Protein AF-A0A9Q5N626-F1 (afdb_monomer_lite)

pLDDT: mean 71.17, std 22.55, range [32.47, 97.94]

Radius of gyration: 49.62 Å; chains: 1; bounding box: 110×92×141 Å

Structure (mmCIF, N/CA/C/O backbone):
data_AF-A0A9Q5N626-F1
#
_entry.id   AF-A0A9Q5N626-F1
#
loop_
_atom_site.group_PDB
_atom_site.id
_atom_site.type_symbol
_atom_site.label_atom_id
_atom_site.label_alt_id
_atom_site.label_comp_id
_atom_site.label_asym_id
_atom_site.label_entity_id
_atom_site.label_seq_id
_atom_site.pdbx_PDB_ins_code
_atom_site.Cartn_x
_atom_site.Cartn_y
_atom_site.Cartn_z
_atom_site.occupancy
_atom_site.B_iso_or_equiv
_atom_site.auth_seq_id
_atom_site.auth_comp_id
_atom_site.auth_asym_id
_atom_site.auth_atom_id
_atom_site.pdbx_PDB_model_num
ATOM 1 N N . MET A 1 1 ? 27.250 7.768 44.875 1.00 50.50 1 MET A N 1
ATOM 2 C CA . MET A 1 1 ? 26.447 8.730 44.090 1.00 50.50 1 MET A CA 1
ATOM 3 C C . MET A 1 1 ? 27.247 9.091 42.850 1.00 50.50 1 MET A C 1
ATOM 5 O O . MET A 1 1 ? 28.152 9.907 42.936 1.00 50.50 1 MET A O 1
ATOM 9 N N . HIS A 1 2 ? 27.002 8.401 41.737 1.00 49.78 2 HIS A N 1
ATOM 10 C CA . HIS A 1 2 ? 27.672 8.696 40.471 1.00 49.78 2 HIS A CA 1
ATOM 11 C C . HIS A 1 2 ? 26.841 9.732 39.713 1.00 49.78 2 HIS A C 1
ATOM 13 O O . HIS A 1 2 ? 25.686 9.476 39.379 1.00 49.78 2 HIS A O 1
ATOM 19 N N . HIS A 1 3 ? 27.418 10.915 39.507 1.00 52.94 3 HIS A N 1
ATOM 20 C CA . HIS A 1 3 ? 26.827 11.980 38.710 1.00 52.94 3 HIS A CA 1
ATOM 21 C C . HIS A 1 3 ? 26.858 11.592 37.231 1.00 52.94 3 HIS A C 1
ATOM 23 O O . HIS A 1 3 ? 27.924 11.413 36.645 1.00 52.94 3 HIS A O 1
ATOM 29 N N . TYR A 1 4 ? 25.673 11.453 36.646 1.00 61.06 4 TYR A N 1
ATOM 30 C CA . TYR A 1 4 ? 25.485 11.249 35.217 1.00 61.06 4 TYR A CA 1
ATOM 31 C C . TYR A 1 4 ? 25.425 12.616 34.525 1.00 61.06 4 TYR A C 1
ATOM 33 O O . TYR A 1 4 ? 24.560 13.433 34.841 1.00 61.06 4 TYR A O 1
ATOM 41 N N . VAL A 1 5 ? 26.357 12.869 33.603 1.00 64.00 5 VAL A N 1
ATOM 42 C CA . VAL A 1 5 ? 26.395 14.072 32.758 1.00 64.00 5 VAL A CA 1
ATOM 43 C C . VAL A 1 5 ? 25.889 13.682 31.365 1.00 64.00 5 VAL A C 1
ATOM 45 O O . VAL A 1 5 ? 26.491 12.810 30.738 1.00 64.00 5 VAL A O 1
ATOM 48 N N . PRO A 1 6 ? 24.787 14.272 30.868 1.00 62.12 6 PRO A N 1
ATOM 49 C CA . PRO A 1 6 ? 24.260 13.951 29.548 1.00 62.12 6 PRO A CA 1
ATOM 50 C C . PRO A 1 6 ? 25.121 14.556 28.421 1.00 62.12 6 PRO A C 1
ATOM 52 O O . PRO A 1 6 ? 25.672 15.649 28.584 1.00 62.12 6 PRO A O 1
ATOM 55 N N . PRO A 1 7 ? 25.227 13.878 27.262 1.00 62.81 7 PRO A N 1
ATOM 56 C CA . PRO A 1 7 ? 26.015 14.355 26.132 1.00 62.81 7 PRO A CA 1
ATOM 57 C C . PRO A 1 7 ? 25.332 15.537 25.428 1.00 62.81 7 PRO A C 1
ATOM 59 O O . PRO A 1 7 ? 24.159 15.474 25.054 1.00 62.81 7 PRO A O 1
ATOM 62 N N . GLN A 1 8 ? 26.090 16.619 25.228 1.00 62.38 8 GLN A N 1
ATOM 63 C CA . GLN A 1 8 ? 25.688 17.754 24.398 1.00 62.38 8 GLN A CA 1
ATOM 64 C C . GLN A 1 8 ? 25.580 17.327 22.930 1.00 62.38 8 GLN A C 1
ATOM 66 O O . GLN A 1 8 ? 26.498 16.729 22.371 1.00 62.38 8 GLN A O 1
ATOM 71 N N . SER A 1 9 ? 24.448 17.655 22.308 1.00 62.12 9 SER A N 1
ATOM 72 C CA . SER A 1 9 ? 24.214 17.437 20.880 1.00 62.12 9 SER A CA 1
ATOM 73 C C . SER A 1 9 ? 24.929 18.505 20.036 1.00 62.12 9 SER A C 1
ATOM 75 O O . SER A 1 9 ? 24.958 19.670 20.442 1.00 62.12 9 SER A O 1
ATOM 77 N N . PRO A 1 10 ? 25.490 18.147 18.866 1.00 64.50 10 PRO A N 1
ATOM 78 C CA . PRO A 1 10 ? 26.177 19.089 17.990 1.00 64.50 10 PRO A CA 1
ATOM 79 C C . PRO A 1 10 ? 25.194 20.069 17.333 1.00 64.50 10 PRO A C 1
ATOM 81 O O . PRO A 1 10 ? 24.171 19.678 16.774 1.00 64.50 10 PRO A O 1
ATOM 84 N N . ALA A 1 11 ? 25.528 21.357 17.401 1.00 62.56 11 ALA A N 1
ATOM 85 C CA . ALA A 1 11 ? 24.787 22.439 16.768 1.00 62.56 11 ALA A CA 1
ATOM 86 C C . ALA A 1 11 ? 24.841 22.321 15.233 1.00 62.56 11 ALA A C 1
ATOM 88 O O . ALA A 1 11 ? 25.919 22.276 14.639 1.00 62.56 11 ALA A O 1
ATOM 89 N N . HIS A 1 12 ? 23.672 22.288 14.592 1.00 62.31 12 HIS A N 1
ATOM 90 C CA . HIS A 1 12 ? 23.548 22.336 13.137 1.00 62.31 12 HIS A CA 1
ATOM 91 C C . HIS A 1 12 ? 23.810 23.761 12.606 1.00 62.31 12 HIS A C 1
ATOM 93 O O . HIS A 1 12 ? 23.343 24.727 13.214 1.00 62.31 12 HIS A O 1
ATOM 99 N N . PRO A 1 13 ? 24.523 23.919 11.473 1.00 67.31 13 PRO A N 1
ATOM 100 C CA . PRO A 1 13 ? 24.756 25.222 10.860 1.00 67.31 13 PRO A CA 1
ATOM 101 C C . PRO A 1 13 ? 23.485 25.780 10.186 1.00 67.31 13 PRO A C 1
ATOM 103 O O . PRO A 1 13 ? 22.649 25.010 9.704 1.00 67.31 13 PRO A O 1
ATOM 106 N N . PRO A 1 14 ? 23.336 27.117 10.114 1.00 65.38 14 PRO A N 1
ATOM 107 C CA . PRO A 1 14 ? 22.188 27.761 9.485 1.00 65.38 14 PRO A CA 1
ATOM 108 C C . PRO A 1 14 ? 22.198 27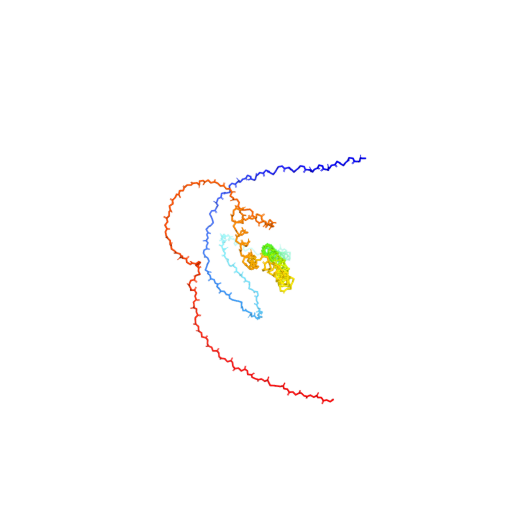.569 7.962 1.00 65.38 14 PRO A C 1
ATOM 110 O O . PRO A 1 14 ? 23.166 27.897 7.277 1.00 65.38 14 PRO A O 1
ATOM 113 N N . VAL A 1 15 ? 21.086 27.057 7.432 1.00 64.94 15 VAL A N 1
ATOM 114 C CA . VAL A 1 15 ? 20.813 26.947 5.994 1.00 64.94 15 VAL A CA 1
ATOM 115 C C . VAL A 1 15 ? 20.453 28.335 5.454 1.00 64.94 15 VAL A C 1
ATOM 117 O O . VAL A 1 15 ? 19.441 28.916 5.843 1.00 64.94 15 VAL A O 1
ATOM 120 N N . LEU A 1 16 ? 21.291 28.875 4.567 1.00 63.50 16 LEU A N 1
ATOM 121 C CA . LEU A 1 16 ? 21.022 30.113 3.831 1.00 63.50 16 LEU A CA 1
ATOM 122 C C . LEU A 1 16 ? 19.963 29.877 2.733 1.00 63.50 16 LEU A C 1
ATOM 124 O O . LEU A 1 16 ? 19.997 28.838 2.070 1.00 63.50 16 LEU A O 1
ATOM 128 N N . PRO A 1 17 ? 19.039 30.827 2.502 1.00 62.84 17 PRO A N 1
ATOM 129 C CA . PRO A 1 17 ? 18.017 30.708 1.466 1.00 62.84 17 PRO A CA 1
ATOM 130 C C . PRO A 1 17 ? 18.601 30.895 0.049 1.00 62.84 17 PRO A C 1
ATOM 132 O O . PRO A 1 17 ? 19.478 31.740 -0.149 1.00 62.84 17 PRO A O 1
ATOM 135 N N . PRO A 1 18 ? 18.107 30.154 -0.963 1.00 61.38 18 PRO A N 1
ATOM 136 C CA . PRO A 1 18 ? 18.591 30.260 -2.335 1.00 61.38 18 PRO A CA 1
ATOM 137 C C . PRO A 1 18 ? 18.105 31.551 -3.010 1.00 61.38 18 PRO A C 1
ATOM 139 O O . PRO A 1 18 ? 16.907 31.796 -3.171 1.00 61.38 18 PRO A O 1
ATOM 142 N N . HIS A 1 19 ? 19.068 32.365 -3.441 1.00 59.88 19 HIS A N 1
ATOM 143 C CA . HIS A 1 19 ? 18.862 33.571 -4.234 1.00 59.88 19 HIS A CA 1
ATOM 144 C C . HIS A 1 19 ? 18.360 33.192 -5.640 1.00 59.88 19 HIS A C 1
ATOM 146 O O . HIS A 1 19 ? 19.045 32.499 -6.390 1.00 59.88 19 HIS A O 1
ATOM 152 N N . HIS A 1 20 ? 17.138 33.608 -5.979 1.00 51.09 20 HIS A N 1
ATOM 153 C CA . HIS A 1 20 ? 16.540 33.408 -7.299 1.00 51.09 20 HIS A CA 1
ATOM 154 C C . HIS A 1 20 ? 17.137 34.392 -8.311 1.00 51.09 20 HIS A C 1
ATOM 156 O O . HIS A 1 20 ? 16.964 35.603 -8.183 1.00 51.09 20 HIS A O 1
ATOM 162 N N . GLN A 1 21 ? 17.798 33.860 -9.337 1.00 64.81 21 GLN A N 1
ATOM 163 C CA . GLN A 1 21 ? 18.255 34.608 -10.504 1.00 64.81 21 GLN A CA 1
ATOM 164 C C . GLN A 1 21 ? 17.227 34.435 -11.642 1.00 64.81 21 GLN A C 1
ATOM 166 O O . GLN A 1 21 ? 16.949 33.297 -12.025 1.00 64.81 21 GLN A O 1
ATOM 171 N N . PRO A 1 22 ? 16.628 35.512 -12.185 1.00 55.44 22 PRO A N 1
ATOM 172 C CA . PRO A 1 22 ? 15.677 35.399 -13.287 1.00 55.44 22 PRO A CA 1
ATOM 173 C C . PRO A 1 22 ? 16.406 35.154 -14.618 1.00 55.44 22 PRO A C 1
ATOM 175 O O . PRO A 1 22 ? 17.244 35.949 -15.041 1.00 55.44 22 PRO A O 1
ATOM 178 N N . GLN A 1 23 ? 16.071 34.045 -15.282 1.00 58.38 23 GLN A N 1
ATOM 179 C CA . GLN A 1 23 ? 16.502 33.733 -16.647 1.00 58.38 23 GLN A CA 1
ATOM 180 C C . GLN A 1 23 ? 15.615 34.460 -17.679 1.00 58.38 23 GLN A C 1
ATOM 182 O O . GLN A 1 23 ? 14.394 34.511 -17.500 1.00 58.38 23 GLN A O 1
ATOM 187 N N . PRO A 1 24 ? 16.184 34.993 -18.776 1.00 55.06 24 PRO A N 1
ATOM 188 C CA . PRO A 1 24 ? 15.411 35.622 -19.840 1.00 55.06 24 PRO A CA 1
ATOM 189 C C . PRO A 1 24 ? 14.657 34.586 -20.687 1.00 55.06 24 PRO A C 1
ATOM 191 O O . PRO A 1 24 ? 15.212 33.575 -21.117 1.00 55.06 24 PRO A O 1
ATOM 194 N N . GLN A 1 25 ? 13.381 34.880 -20.949 1.00 47.28 25 GLN A N 1
ATOM 195 C CA . GLN A 1 25 ? 12.512 34.140 -21.862 1.00 47.28 25 GLN A CA 1
ATOM 196 C C . GLN A 1 25 ? 13.042 34.233 -23.299 1.00 47.28 25 GLN A C 1
ATOM 198 O O . GLN A 1 25 ? 13.034 35.309 -23.895 1.00 47.28 25 GLN A O 1
ATOM 203 N N . GLN A 1 26 ? 13.428 33.098 -23.884 1.00 47.03 26 GLN A N 1
ATOM 204 C CA . GLN A 1 26 ? 13.426 32.945 -25.336 1.00 47.03 26 GLN A CA 1
ATOM 205 C C . GLN A 1 26 ? 12.115 32.287 -25.766 1.00 47.03 26 GLN A C 1
ATOM 207 O O . GLN A 1 26 ? 11.781 31.179 -25.349 1.00 47.03 26 GLN A O 1
ATOM 212 N N . GLN A 1 27 ? 11.369 33.016 -26.595 1.00 49.88 27 GLN A N 1
ATOM 213 C CA . GLN A 1 27 ? 10.209 32.526 -27.326 1.00 49.88 27 GLN A CA 1
ATOM 214 C C . GLN A 1 27 ? 10.641 31.396 -28.260 1.00 49.88 27 GLN A C 1
ATOM 216 O O . GLN A 1 27 ? 11.415 31.620 -29.189 1.00 49.88 27 GLN A O 1
ATOM 221 N N . GLN A 1 28 ? 10.096 30.201 -28.046 1.00 41.91 28 GLN A N 1
ATOM 222 C CA . GLN A 1 28 ? 10.181 29.115 -29.009 1.00 41.91 28 GLN A CA 1
ATOM 223 C C . GLN A 1 28 ? 8.773 28.801 -29.509 1.00 41.91 28 GLN A C 1
ATOM 225 O O . GLN A 1 28 ? 7.877 28.440 -28.747 1.00 41.91 28 GLN A O 1
ATOM 230 N N . GLN A 1 29 ? 8.586 29.047 -30.802 1.00 41.91 29 GLN A N 1
ATOM 231 C CA . GLN A 1 29 ? 7.365 28.796 -31.553 1.00 41.91 29 GLN A CA 1
ATOM 232 C C . GLN A 1 29 ? 7.085 27.290 -31.588 1.00 41.91 29 GLN A C 1
ATOM 234 O O . GLN A 1 29 ? 7.972 26.490 -31.885 1.00 41.91 29 GLN A O 1
ATOM 239 N N . THR A 1 30 ? 5.848 26.907 -31.289 1.00 36.31 30 THR A N 1
ATOM 240 C CA . THR A 1 30 ? 5.350 25.536 -31.388 1.00 36.31 30 THR A CA 1
ATOM 241 C C . THR A 1 30 ? 4.852 25.251 -32.808 1.00 36.31 30 THR A C 1
ATOM 243 O O . THR A 1 30 ? 3.955 25.947 -33.285 1.00 36.31 30 THR A O 1
ATOM 246 N N . PRO A 1 31 ? 5.352 24.208 -33.492 1.00 47.81 31 PRO A N 1
ATOM 247 C CA . PRO A 1 31 ? 4.644 23.625 -34.617 1.00 47.81 31 PRO A CA 1
ATOM 248 C C . PRO A 1 31 ? 3.613 22.611 -34.102 1.00 47.81 31 PRO A C 1
ATOM 250 O O . PRO A 1 31 ? 3.912 21.703 -33.324 1.00 47.81 31 PRO A O 1
ATOM 253 N N . THR A 1 32 ? 2.375 22.791 -34.541 1.00 43.03 32 THR A N 1
ATOM 254 C CA . THR A 1 32 ? 1.251 21.869 -34.383 1.00 43.03 32 THR A CA 1
ATOM 255 C C . THR A 1 32 ? 1.510 20.565 -35.145 1.00 43.03 32 THR A C 1
ATOM 257 O O . THR A 1 32 ? 1.719 20.574 -36.355 1.00 43.03 32 THR A O 1
ATOM 260 N N . MET A 1 33 ? 1.453 19.429 -34.445 1.00 45.88 33 MET A N 1
ATOM 261 C CA . MET A 1 33 ? 1.429 18.086 -35.041 1.00 45.88 33 MET A CA 1
ATOM 262 C C . MET A 1 33 ? -0.011 17.545 -35.040 1.00 45.88 33 MET A C 1
ATOM 264 O O . MET A 1 33 ? -0.702 17.693 -34.027 1.00 45.88 33 MET A O 1
ATOM 268 N N . PRO A 1 34 ? -0.484 16.902 -36.123 1.00 56.97 34 PRO A N 1
ATOM 269 C CA . PRO A 1 34 ? -1.764 16.212 -36.128 1.00 56.97 34 PRO A CA 1
ATOM 270 C C . PRO A 1 34 ? -1.665 14.840 -35.447 1.00 56.97 34 PRO A C 1
ATOM 272 O O . PRO A 1 34 ? -0.652 14.145 -35.511 1.00 56.97 34 PRO A O 1
ATOM 275 N N . ALA A 1 35 ? -2.765 14.467 -34.797 1.00 47.59 35 ALA A N 1
ATOM 276 C CA . ALA A 1 35 ? -2.969 13.188 -34.143 1.00 47.59 35 ALA A CA 1
ATOM 277 C C . ALA A 1 35 ? -2.982 12.028 -35.151 1.00 47.59 35 ALA A C 1
ATOM 279 O O . ALA A 1 35 ? -3.743 12.049 -36.118 1.00 47.59 35 ALA A O 1
ATOM 280 N N . ALA A 1 36 ? -2.206 10.983 -34.865 1.00 38.97 36 ALA A N 1
ATOM 281 C CA . ALA A 1 36 ? -2.366 9.667 -35.467 1.00 38.97 36 ALA A CA 1
ATOM 282 C C . ALA A 1 36 ? -2.418 8.614 -34.352 1.00 38.97 36 ALA A C 1
ATOM 284 O O . ALA A 1 36 ? -1.425 8.297 -33.702 1.00 38.97 36 ALA A O 1
ATOM 285 N N . THR A 1 37 ? -3.625 8.108 -34.123 1.00 47.62 37 THR A N 1
ATOM 286 C CA . THR A 1 37 ? -3.916 6.859 -33.422 1.00 47.62 37 THR A CA 1
ATOM 287 C C . THR A 1 37 ? -3.437 5.692 -34.279 1.00 47.62 37 THR A C 1
ATOM 289 O O . THR A 1 37 ? -3.922 5.552 -35.398 1.00 47.62 37 THR A O 1
ATOM 292 N N . VAL A 1 38 ? -2.561 4.824 -33.761 1.00 40.47 38 VAL A N 1
ATOM 293 C CA . VAL A 1 38 ? -2.334 3.483 -34.329 1.00 40.47 38 VAL A CA 1
ATOM 294 C C . VAL A 1 38 ? -2.134 2.465 -33.200 1.00 40.47 38 VAL A C 1
ATOM 296 O O . VAL A 1 38 ? -1.345 2.674 -32.281 1.00 40.47 38 VAL A O 1
ATOM 299 N N . ALA A 1 39 ? -2.919 1.391 -33.278 1.00 40.41 39 ALA A N 1
ATOM 300 C CA . ALA A 1 39 ? -2.922 0.206 -32.424 1.00 40.41 39 ALA A CA 1
ATOM 301 C C . ALA A 1 39 ? -1.755 -0.752 -32.759 1.00 40.41 39 ALA A C 1
ATOM 303 O O . ALA A 1 39 ? -1.199 -0.660 -33.854 1.00 40.41 39 ALA A O 1
ATOM 304 N N . PRO A 1 40 ? -1.395 -1.703 -31.875 1.00 48.97 40 PRO A N 1
ATOM 305 C CA . PRO A 1 40 ? -0.360 -2.682 -32.168 1.00 48.97 40 PRO A CA 1
ATOM 306 C C . PRO A 1 40 ? -0.946 -3.827 -33.002 1.00 48.97 40 PRO A C 1
ATOM 308 O O . PRO A 1 40 ? -2.011 -4.365 -32.698 1.00 48.97 40 PRO A O 1
ATOM 311 N N . SER A 1 41 ? -0.253 -4.217 -34.064 1.00 37.56 41 SER A N 1
ATOM 312 C CA . SER A 1 41 ? -0.481 -5.498 -34.726 1.00 37.56 41 SER A CA 1
ATOM 313 C C . SER A 1 41 ? 0.864 -6.098 -35.095 1.00 37.56 41 SER A C 1
ATOM 315 O O . SER A 1 41 ? 1.665 -5.480 -35.794 1.00 37.56 41 SER A O 1
ATOM 317 N N . ASP A 1 42 ? 1.085 -7.299 -34.572 1.00 41.03 42 ASP A N 1
ATOM 318 C CA . ASP A 1 42 ? 2.117 -8.238 -34.976 1.00 41.03 42 ASP A CA 1
ATOM 319 C C . ASP A 1 42 ? 2.108 -8.445 -36.493 1.00 41.03 42 ASP A C 1
ATOM 321 O O . ASP A 1 42 ? 1.048 -8.655 -37.082 1.00 41.03 42 ASP A O 1
ATOM 325 N N . THR A 1 43 ? 3.278 -8.453 -37.135 1.00 39.31 43 THR A N 1
ATOM 326 C CA . THR A 1 43 ? 3.489 -9.145 -38.416 1.00 39.31 43 THR A CA 1
ATOM 327 C C . THR A 1 43 ? 4.970 -9.488 -38.589 1.00 39.31 43 THR A C 1
ATOM 329 O O . THR A 1 43 ? 5.857 -8.649 -38.453 1.00 39.31 43 THR A O 1
ATOM 332 N N . TYR A 1 44 ? 5.186 -10.768 -38.879 1.00 38.47 44 TYR A N 1
ATOM 333 C CA . TYR A 1 44 ? 6.428 -11.457 -39.204 1.00 38.47 44 TYR A CA 1
ATOM 334 C C . TYR A 1 44 ? 7.204 -10.875 -40.405 1.00 38.47 44 TYR A C 1
ATOM 336 O O . TYR A 1 44 ? 6.628 -10.316 -41.332 1.00 38.47 44 TYR A O 1
ATOM 344 N N . THR A 1 45 ? 8.514 -11.144 -40.391 1.00 43.28 45 THR A N 1
ATOM 345 C CA . THR A 1 45 ? 9.410 -11.480 -41.518 1.00 43.28 45 THR A CA 1
ATOM 346 C C . THR A 1 45 ? 9.220 -10.763 -42.861 1.00 43.28 45 THR A C 1
ATOM 348 O O . THR A 1 45 ? 8.357 -11.134 -43.656 1.00 43.28 45 THR A O 1
ATOM 351 N N . ARG A 1 46 ? 10.187 -9.905 -43.227 1.00 32.47 46 ARG A N 1
ATOM 352 C CA . ARG A 1 46 ? 10.671 -9.836 -44.616 1.00 32.47 46 ARG A CA 1
ATOM 353 C C . ARG A 1 46 ? 12.105 -9.305 -44.721 1.00 32.47 46 ARG A C 1
ATOM 355 O O . ARG A 1 46 ? 12.417 -8.221 -44.241 1.00 32.47 46 ARG A O 1
ATOM 362 N N . ASP A 1 47 ? 12.936 -10.103 -45.381 1.00 42.03 47 ASP A N 1
ATOM 363 C CA . ASP A 1 47 ? 14.205 -9.741 -46.010 1.00 42.03 47 ASP A CA 1
ATOM 364 C C . ASP A 1 47 ? 14.082 -8.552 -46.990 1.00 42.03 47 ASP A C 1
ATOM 366 O O . ASP A 1 47 ? 12.995 -8.266 -47.501 1.00 42.03 47 ASP A O 1
ATOM 370 N N . VAL A 1 48 ? 15.256 -8.005 -47.347 1.00 39.03 48 VAL A N 1
ATOM 371 C CA . VAL A 1 48 ? 15.644 -7.332 -48.612 1.00 39.03 48 VAL A CA 1
ATOM 372 C C . VAL A 1 48 ? 16.073 -5.840 -48.523 1.00 39.03 48 VAL A C 1
ATOM 374 O O . VAL A 1 48 ? 15.285 -4.937 -48.272 1.00 39.03 48 VAL A O 1
ATOM 377 N N . GLN A 1 49 ? 17.345 -5.646 -48.914 1.00 34.75 49 GLN A N 1
ATOM 378 C CA . GLN A 1 49 ? 18.009 -4.521 -49.615 1.00 34.75 49 GLN A CA 1
ATOM 379 C C . GLN A 1 49 ? 18.601 -3.295 -48.880 1.00 34.75 49 GLN A C 1
ATOM 381 O O . GLN A 1 49 ? 17.866 -2.466 -48.344 1.00 34.75 49 GLN A O 1
ATOM 386 N N . PRO A 1 50 ? 19.923 -3.045 -49.047 1.00 44.09 50 PRO A N 1
ATOM 387 C CA . PRO A 1 50 ? 20.529 -1.737 -48.825 1.00 44.09 50 PRO A CA 1
ATOM 388 C C . PRO A 1 50 ? 20.303 -0.819 -50.038 1.00 44.09 50 PRO A C 1
ATOM 390 O O . PRO A 1 50 ? 20.615 -1.171 -51.176 1.00 44.09 50 PRO A O 1
ATOM 393 N N . HIS A 1 51 ? 19.780 0.377 -49.788 1.00 39.72 51 HIS A N 1
ATOM 394 C CA . HIS A 1 51 ? 19.631 1.446 -50.773 1.00 39.72 51 HIS A CA 1
ATOM 395 C C . HIS A 1 51 ? 20.770 2.453 -50.604 1.00 39.72 51 HIS A C 1
ATOM 397 O O . HIS A 1 51 ? 20.964 3.048 -49.547 1.00 39.72 51 HIS A O 1
ATOM 403 N N . THR A 1 52 ? 21.530 2.628 -51.681 1.00 39.47 52 THR A N 1
ATOM 404 C CA . THR A 1 52 ? 22.517 3.685 -51.877 1.00 39.47 52 THR A CA 1
ATOM 405 C C . THR A 1 52 ? 21.795 4.958 -52.310 1.00 39.47 52 THR A C 1
ATOM 407 O O . THR A 1 52 ? 21.369 5.065 -53.462 1.00 39.47 52 THR A O 1
ATOM 410 N N . THR A 1 53 ? 21.652 5.933 -51.415 1.00 41.19 53 THR A N 1
ATOM 411 C CA . THR A 1 53 ? 21.131 7.253 -51.783 1.00 41.19 53 THR A CA 1
ATOM 412 C C . THR A 1 53 ? 22.265 8.087 -52.364 1.00 41.19 53 THR A C 1
ATOM 414 O O . THR A 1 53 ? 23.109 8.618 -51.644 1.00 41.19 53 THR A O 1
ATOM 417 N N . GLY A 1 54 ? 22.298 8.169 -53.692 1.00 40.22 54 GLY A N 1
ATOM 418 C CA . GLY A 1 54 ? 23.048 9.191 -54.404 1.00 40.22 54 GLY A CA 1
ATOM 419 C C . GLY A 1 54 ? 22.393 10.556 -54.203 1.00 40.22 54 GLY A C 1
ATOM 420 O O . GLY A 1 54 ? 21.180 10.688 -54.353 1.00 40.22 54 GLY A O 1
ATOM 421 N N . SER A 1 55 ? 23.205 11.568 -53.899 1.00 42.19 55 SER A N 1
ATOM 422 C CA . SER A 1 55 ? 22.837 12.966 -54.103 1.00 42.19 55 SER A CA 1
ATOM 423 C C . SER A 1 55 ? 23.822 13.586 -55.088 1.00 42.19 55 SER A C 1
ATOM 425 O O . SER A 1 55 ? 24.987 13.835 -54.789 1.00 42.19 55 SER A O 1
ATOM 427 N N . SER A 1 56 ? 23.300 13.769 -56.293 1.00 38.62 56 SER A N 1
ATOM 428 C CA . SER A 1 56 ? 23.725 14.658 -57.371 1.00 38.62 56 SER A CA 1
ATOM 429 C C . SER A 1 56 ? 23.886 16.103 -56.851 1.00 38.62 56 SER A C 1
ATOM 431 O O . SER A 1 56 ? 23.104 16.550 -56.019 1.00 38.62 56 SER A O 1
ATOM 433 N N . SER A 1 57 ? 24.984 16.800 -57.160 1.00 39.06 57 SER A N 1
ATOM 434 C CA . SER A 1 57 ? 25.191 17.690 -58.325 1.00 39.06 57 SER A CA 1
ATOM 435 C C . SER A 1 57 ? 25.150 19.189 -57.977 1.00 39.06 57 SER A C 1
ATOM 437 O O . SER A 1 57 ? 24.078 19.764 -57.825 1.00 39.06 57 SER A O 1
ATOM 439 N N . GLN A 1 58 ? 26.324 19.822 -57.961 1.00 37.53 58 GLN A N 1
ATOM 440 C CA . GLN A 1 58 ? 26.615 21.186 -58.441 1.00 37.53 58 GLN A CA 1
ATOM 441 C C . GLN A 1 58 ? 28.154 21.298 -58.411 1.00 37.53 58 GLN A C 1
ATOM 443 O O . GLN A 1 58 ? 28.754 21.114 -57.364 1.00 37.53 58 GLN A O 1
ATOM 448 N N . GLY A 1 59 ? 28.909 21.449 -59.498 1.00 38.25 59 GLY A N 1
ATOM 449 C CA . GLY A 1 59 ? 28.601 22.064 -60.780 1.00 38.25 59 GLY A CA 1
ATOM 450 C C . GLY A 1 59 ? 29.181 23.475 -60.812 1.00 38.25 59 GLY A C 1
ATOM 451 O O . GLY A 1 59 ? 28.412 24.420 -60.736 1.00 38.25 59 GLY A O 1
ATOM 452 N N . GLN A 1 60 ? 30.513 23.610 -60.899 1.00 41.81 60 GLN A N 1
ATOM 453 C CA . GLN A 1 60 ? 31.183 24.821 -61.392 1.00 41.81 60 GLN A CA 1
ATOM 454 C C . GLN A 1 60 ? 32.631 24.519 -61.816 1.00 41.81 60 GLN A C 1
ATOM 456 O O . GLN A 1 60 ? 33.549 24.416 -61.009 1.00 41.81 60 GLN A O 1
ATOM 461 N N . THR A 1 61 ? 32.810 24.373 -63.125 1.00 39.22 61 THR A N 1
ATOM 462 C CA . THR A 1 61 ? 34.070 24.573 -63.847 1.00 39.22 61 THR A CA 1
ATOM 463 C C . THR A 1 61 ? 34.077 25.988 -64.420 1.00 39.22 61 THR A C 1
ATOM 465 O O . THR A 1 61 ? 33.099 26.351 -65.078 1.00 39.22 61 THR A O 1
ATOM 468 N N . PRO A 1 62 ? 35.180 26.740 -64.326 1.00 48.19 62 PRO A N 1
ATOM 469 C CA . PRO A 1 62 ? 35.542 27.680 -65.366 1.00 48.19 62 PRO A CA 1
ATOM 470 C C . PRO A 1 62 ? 36.599 27.061 -66.282 1.00 48.19 62 PRO A C 1
ATOM 472 O O . PRO A 1 62 ? 37.639 26.558 -65.857 1.00 48.19 62 PRO A O 1
ATOM 475 N N . ALA A 1 63 ? 36.269 27.098 -67.566 1.00 46.22 63 ALA A N 1
ATOM 476 C CA . ALA A 1 63 ? 37.152 26.838 -68.678 1.00 46.22 63 ALA A CA 1
ATOM 477 C C . ALA A 1 63 ? 38.293 27.863 -68.725 1.00 46.22 63 ALA A C 1
ATOM 479 O O . ALA A 1 63 ? 38.050 29.061 -68.601 1.00 46.22 63 ALA A O 1
ATOM 480 N N . GLN A 1 64 ? 39.503 27.407 -69.045 1.00 46.44 64 GLN A N 1
ATOM 481 C CA . GLN A 1 64 ? 40.405 28.189 -69.883 1.00 46.44 64 GLN A CA 1
ATOM 482 C C . GLN A 1 64 ? 41.272 27.253 -70.722 1.00 46.44 64 GLN A C 1
ATOM 484 O O . GLN A 1 64 ? 42.163 26.558 -70.241 1.00 46.44 64 GLN A O 1
ATOM 489 N N . ALA A 1 65 ? 40.932 27.224 -72.006 1.00 47.00 65 ALA A N 1
ATOM 490 C CA . ALA A 1 65 ? 41.713 26.638 -73.070 1.00 47.00 65 ALA A CA 1
ATOM 491 C C . ALA A 1 65 ? 42.871 27.580 -73.425 1.00 47.00 65 ALA A C 1
ATOM 493 O O . ALA A 1 65 ? 42.631 28.738 -73.761 1.00 47.00 65 ALA A O 1
ATOM 494 N N . GLN A 1 66 ? 44.101 27.065 -73.449 1.00 46.28 66 GLN A N 1
ATOM 495 C CA . GLN A 1 66 ? 45.152 27.576 -74.328 1.00 46.28 66 GLN A CA 1
ATOM 496 C C . GLN A 1 66 ? 45.873 26.414 -75.016 1.00 46.28 66 GLN A C 1
ATOM 498 O O . GLN A 1 66 ? 46.826 25.817 -74.533 1.00 46.28 66 GLN A O 1
ATOM 503 N N . ASN A 1 67 ? 45.296 26.099 -76.167 1.00 47.91 67 ASN A N 1
ATOM 504 C CA . ASN A 1 67 ? 45.915 25.738 -77.431 1.00 47.91 67 ASN A CA 1
ATOM 505 C C . ASN A 1 67 ? 47.394 26.171 -77.581 1.00 47.91 67 ASN A C 1
ATOM 507 O O . ASN A 1 67 ? 47.644 27.371 -77.622 1.00 47.91 67 ASN A O 1
ATOM 511 N N . GLN A 1 68 ? 48.322 25.222 -77.777 1.00 45.66 68 GLN A N 1
ATOM 512 C CA . GLN A 1 68 ? 49.419 25.345 -78.752 1.00 45.66 68 GLN A CA 1
ATOM 513 C C . GLN A 1 68 ? 49.843 23.964 -79.285 1.00 45.66 68 GLN A C 1
ATOM 515 O O . GLN A 1 68 ? 50.541 23.190 -78.635 1.00 45.66 68 GLN A O 1
ATOM 520 N N . ASN A 1 69 ? 49.414 23.707 -80.522 1.00 49.97 69 ASN A N 1
ATOM 521 C CA . ASN A 1 69 ? 50.000 22.784 -81.491 1.00 49.97 69 ASN A CA 1
ATOM 522 C C . ASN A 1 69 ? 51.503 23.022 -81.654 1.00 49.97 69 ASN A C 1
ATOM 524 O O . ASN A 1 69 ? 51.844 24.057 -82.212 1.00 49.97 69 ASN A O 1
ATOM 528 N N . HIS A 1 70 ? 52.364 22.066 -81.300 1.00 45.81 70 HIS A N 1
ATOM 529 C CA . HIS A 1 70 ? 53.675 21.868 -81.938 1.00 45.81 70 HIS A CA 1
ATOM 530 C C . HIS A 1 70 ? 53.882 20.360 -82.142 1.00 45.81 70 HIS A C 1
ATOM 532 O O . HIS A 1 70 ? 54.230 19.625 -81.223 1.00 45.81 70 HIS A O 1
ATOM 538 N N . SER A 1 71 ? 53.623 19.895 -83.362 1.00 53.34 71 SER A N 1
ATOM 539 C CA . SER A 1 71 ? 53.938 18.550 -83.839 1.00 53.34 71 SER A CA 1
ATOM 540 C C . SER A 1 71 ? 55.384 18.513 -84.335 1.00 53.34 71 SER A C 1
ATOM 542 O O . SER A 1 71 ? 55.649 18.612 -85.532 1.00 53.34 71 SER A O 1
ATOM 544 N N . THR A 1 72 ? 56.329 18.396 -83.406 1.00 46.81 72 THR A N 1
ATOM 545 C CA . THR A 1 72 ? 57.655 17.832 -83.681 1.00 46.81 72 THR A CA 1
ATOM 546 C C . THR A 1 72 ? 57.575 16.314 -83.496 1.00 46.81 72 THR A C 1
ATOM 548 O O . THR A 1 72 ? 56.886 15.851 -82.584 1.00 46.81 72 THR A O 1
ATOM 551 N N . PRO A 1 73 ? 58.231 15.503 -84.345 1.00 51.22 73 PRO A N 1
ATOM 552 C CA . PRO A 1 73 ? 58.264 14.060 -84.152 1.00 51.22 73 PRO A CA 1
ATOM 553 C C . PRO A 1 73 ? 59.038 13.755 -82.862 1.00 51.22 73 PRO A C 1
ATOM 555 O O . PRO A 1 73 ? 60.269 13.765 -82.843 1.00 51.22 73 PRO A O 1
ATOM 558 N N . LEU A 1 74 ? 58.292 13.535 -81.772 1.00 55.09 74 LEU A N 1
ATOM 559 C CA . LEU A 1 74 ? 58.774 13.059 -80.477 1.00 55.09 74 LEU A CA 1
ATOM 560 C C . LEU A 1 74 ? 59.349 11.650 -80.671 1.00 55.09 74 LEU A C 1
ATOM 562 O O . LEU A 1 74 ? 58.680 10.638 -80.467 1.00 55.09 74 LEU A O 1
ATOM 566 N N . VAL A 1 75 ? 60.614 11.573 -81.076 1.00 50.34 75 VAL A N 1
ATOM 567 C CA . VAL A 1 75 ? 61.422 10.390 -80.797 1.00 50.34 75 VAL A CA 1
ATOM 568 C C . VAL A 1 75 ? 61.415 10.247 -79.279 1.00 50.34 75 VAL A C 1
ATOM 570 O O . VAL A 1 75 ? 61.820 11.162 -78.562 1.00 50.34 75 VAL A O 1
ATOM 573 N N . ALA A 1 76 ? 60.858 9.138 -78.796 1.00 53.88 76 ALA A N 1
ATOM 574 C CA . ALA A 1 76 ? 60.669 8.826 -77.388 1.00 53.88 76 ALA A CA 1
ATOM 575 C C . ALA A 1 76 ? 62.019 8.622 -76.681 1.00 53.88 76 ALA A C 1
ATOM 577 O O . ALA A 1 76 ? 62.403 7.514 -76.325 1.00 53.88 76 ALA A O 1
ATOM 578 N N . GLN A 1 77 ? 62.744 9.711 -76.456 1.00 51.53 77 GLN A N 1
ATOM 579 C CA . GLN A 1 77 ? 63.878 9.786 -75.547 1.00 51.53 77 GLN A CA 1
ATOM 580 C C . GLN A 1 77 ? 63.344 10.196 -74.167 1.00 51.53 77 GLN A C 1
ATOM 582 O O . GLN A 1 77 ? 63.695 11.225 -73.603 1.00 51.53 77 GLN A O 1
ATOM 587 N N . GLY A 1 78 ? 62.385 9.419 -73.665 1.00 65.94 78 GLY A N 1
ATOM 588 C CA . GLY A 1 78 ? 61.683 9.669 -72.415 1.00 65.94 78 GLY A CA 1
ATOM 589 C C . GLY A 1 78 ? 61.228 8.343 -71.826 1.00 65.94 78 GLY A C 1
ATOM 590 O O . GLY A 1 78 ? 60.642 7.514 -72.517 1.00 65.94 78 GLY A O 1
ATOM 591 N N . ASP A 1 79 ? 61.552 8.135 -70.559 1.00 78.12 79 ASP A N 1
ATOM 592 C CA . ASP A 1 79 ? 61.444 6.879 -69.816 1.00 78.12 79 ASP A CA 1
ATOM 593 C C . ASP A 1 79 ? 59.968 6.465 -69.581 1.00 78.12 79 ASP A C 1
ATOM 595 O O . ASP A 1 79 ? 59.406 6.609 -68.493 1.00 78.12 79 ASP A O 1
ATOM 599 N N . TRP A 1 80 ? 59.282 6.003 -70.632 1.00 85.31 80 TRP A N 1
ATOM 600 C CA . TRP A 1 80 ? 57.844 5.689 -70.626 1.00 85.31 80 TRP A CA 1
ATOM 601 C C . TRP A 1 80 ? 57.467 4.618 -69.593 1.00 85.31 80 TRP A C 1
ATOM 603 O O . TRP A 1 80 ? 56.390 4.675 -68.995 1.00 85.31 80 TRP A O 1
ATOM 613 N N . THR A 1 81 ? 58.375 3.679 -69.327 1.00 89.19 81 THR A N 1
ATOM 614 C CA . THR A 1 81 ? 58.229 2.649 -68.291 1.00 89.19 81 THR A CA 1
ATOM 615 C C . THR A 1 81 ? 58.139 3.271 -66.898 1.00 89.19 81 THR A C 1
ATOM 617 O O . THR A 1 81 ? 57.277 2.880 -66.110 1.00 89.19 81 THR A O 1
ATOM 620 N N . LYS A 1 82 ? 58.954 4.293 -66.595 1.00 91.50 82 LYS A N 1
ATOM 621 C CA . LYS A 1 82 ? 58.883 5.028 -65.321 1.00 91.50 82 LYS A CA 1
ATOM 622 C C . LYS A 1 82 ? 57.563 5.779 -65.179 1.00 91.50 82 LYS A C 1
ATOM 624 O O . LYS A 1 82 ? 56.972 5.744 -64.101 1.00 91.50 82 LYS A O 1
ATOM 629 N N . ASN A 1 83 ? 57.071 6.394 -66.255 1.00 89.00 83 ASN A N 1
ATOM 630 C CA . ASN A 1 83 ? 55.779 7.086 -66.245 1.00 89.00 83 ASN A CA 1
ATOM 631 C C . ASN A 1 83 ? 54.610 6.121 -66.004 1.00 89.00 83 ASN A C 1
ATOM 633 O O . ASN A 1 83 ? 53.718 6.437 -65.219 1.00 89.00 83 ASN A O 1
ATOM 637 N N . LEU A 1 84 ? 54.631 4.927 -66.606 1.00 92.81 84 LEU A N 1
ATOM 638 C CA . LEU A 1 84 ? 53.603 3.907 -66.380 1.00 92.81 84 LEU A CA 1
ATOM 639 C C . LEU A 1 84 ? 53.614 3.394 -64.931 1.00 92.81 84 LEU A C 1
ATOM 641 O O . LEU A 1 84 ? 52.565 3.315 -64.294 1.00 92.81 84 LEU A O 1
ATOM 645 N N . VAL A 1 85 ? 54.800 3.105 -64.383 1.00 95.69 85 VAL A N 1
ATOM 646 C CA . VAL A 1 85 ? 54.958 2.696 -62.976 1.00 95.69 85 VAL A CA 1
ATOM 647 C C . VAL A 1 85 ? 54.507 3.807 -62.026 1.00 95.69 85 VAL A C 1
ATOM 649 O O . VAL A 1 85 ? 53.851 3.527 -61.023 1.00 95.69 85 VAL A O 1
ATOM 652 N N . HIS A 1 86 ? 54.821 5.070 -62.330 1.00 94.44 86 HIS A N 1
ATOM 653 C CA . HIS A 1 86 ? 54.355 6.209 -61.544 1.00 94.44 86 HIS A CA 1
ATOM 654 C C . HIS A 1 86 ? 52.826 6.315 -61.574 1.00 94.44 86 HIS A C 1
ATOM 656 O O . HIS A 1 86 ? 52.211 6.401 -60.516 1.00 94.44 86 HIS A O 1
ATOM 662 N N . LEU A 1 87 ? 52.207 6.213 -62.756 1.00 95.06 87 LEU A N 1
ATOM 663 C CA . LEU A 1 87 ? 50.753 6.259 -62.911 1.00 95.06 87 LEU A CA 1
ATOM 664 C C . LEU A 1 87 ? 50.057 5.124 -62.144 1.00 95.06 87 LEU A C 1
ATOM 666 O O . LEU A 1 87 ? 49.061 5.374 -61.465 1.00 95.06 87 LEU A O 1
ATOM 670 N N . ALA A 1 88 ? 50.602 3.904 -62.195 1.00 95.12 88 ALA A N 1
ATOM 671 C CA . ALA A 1 88 ? 50.099 2.765 -61.429 1.00 95.12 88 ALA A CA 1
ATOM 672 C C . ALA A 1 88 ? 50.169 3.025 -59.914 1.00 95.12 88 ALA A C 1
ATOM 674 O O . ALA A 1 88 ? 49.167 2.862 -59.219 1.00 95.12 88 ALA A O 1
ATOM 675 N N . LYS A 1 89 ? 51.305 3.532 -59.412 1.00 96.12 89 LYS A N 1
ATOM 676 C CA . LYS A 1 89 ? 51.458 3.923 -57.999 1.00 96.12 89 LYS A CA 1
ATOM 677 C C . LYS A 1 89 ? 50.492 5.040 -57.600 1.00 96.12 89 LYS A C 1
ATOM 679 O O . LYS A 1 89 ? 49.918 4.995 -56.516 1.00 96.12 89 LYS A O 1
ATOM 684 N N . THR A 1 90 ? 50.268 6.031 -58.465 1.00 94.25 90 THR A N 1
ATOM 685 C CA . THR A 1 90 ? 49.280 7.094 -58.226 1.00 94.25 90 THR A CA 1
ATOM 686 C C . THR A 1 90 ? 47.855 6.541 -58.186 1.00 94.25 90 THR A C 1
ATOM 688 O O . THR A 1 90 ? 47.066 6.968 -57.344 1.00 94.25 90 THR A O 1
ATOM 691 N N . ALA A 1 91 ? 47.504 5.602 -59.069 1.00 96.31 91 ALA A N 1
ATOM 692 C CA . ALA A 1 91 ? 46.191 4.959 -59.076 1.00 96.31 91 ALA A CA 1
ATOM 693 C C . ALA A 1 91 ? 45.968 4.116 -57.810 1.00 96.31 91 ALA A C 1
ATOM 695 O O . ALA A 1 91 ? 44.908 4.207 -57.190 1.00 96.31 91 ALA A O 1
ATOM 696 N N . GLU A 1 92 ? 46.981 3.362 -57.383 1.00 95.00 92 GLU A N 1
ATOM 697 C CA . GLU A 1 92 ? 46.944 2.576 -56.149 1.00 95.00 92 GLU A CA 1
ATOM 698 C C . GLU A 1 92 ? 46.826 3.470 -54.905 1.00 95.00 92 GLU A C 1
ATOM 700 O O . GLU A 1 92 ? 45.960 3.247 -54.059 1.00 95.00 92 GLU A O 1
ATOM 705 N N . LEU A 1 93 ? 47.593 4.562 -54.834 1.00 93.75 93 LEU A N 1
ATOM 706 C CA . LEU A 1 93 ? 47.467 5.553 -53.763 1.00 93.75 93 LEU A CA 1
ATOM 707 C C . LEU A 1 93 ? 46.062 6.176 -53.717 1.00 93.75 93 LEU A C 1
ATOM 709 O O . LEU A 1 93 ? 45.476 6.301 -52.641 1.00 93.75 93 LEU A O 1
ATOM 713 N N . LYS A 1 94 ? 45.493 6.537 -54.877 1.00 97.00 94 LYS A N 1
ATOM 714 C CA . LYS A 1 94 ? 44.123 7.071 -54.970 1.00 97.00 94 LYS A CA 1
ATOM 715 C C . LYS A 1 94 ? 43.083 6.054 -54.502 1.00 97.00 94 LYS A C 1
ATOM 717 O O . LYS A 1 94 ? 42.164 6.433 -53.780 1.00 97.00 94 LYS A O 1
ATOM 722 N N . LYS A 1 95 ? 43.247 4.772 -54.849 1.00 97.50 95 LYS A N 1
ATOM 723 C CA . LYS A 1 95 ? 42.400 3.679 -54.347 1.00 97.50 95 LYS A CA 1
ATOM 724 C C . LYS A 1 95 ? 42.445 3.612 -52.818 1.00 97.50 95 LYS A C 1
ATOM 726 O O . LYS A 1 95 ? 41.391 3.632 -52.189 1.00 97.50 95 LYS A O 1
ATOM 731 N N . HIS A 1 96 ? 43.636 3.589 -52.217 1.00 94.19 96 HIS A N 1
ATOM 732 C CA . HIS A 1 96 ? 43.779 3.550 -50.757 1.00 94.19 96 HIS A CA 1
ATOM 733 C C . HIS A 1 96 ? 43.200 4.792 -50.073 1.00 94.19 96 HIS A C 1
ATOM 735 O O . HIS A 1 96 ? 42.517 4.668 -49.058 1.00 94.19 96 HIS A O 1
ATOM 741 N N . SER A 1 97 ? 43.423 5.978 -50.646 1.00 93.69 97 SER A N 1
ATOM 742 C CA . SER A 1 97 ? 42.865 7.231 -50.132 1.00 93.69 97 SER A CA 1
ATOM 743 C C . SER A 1 97 ? 41.333 7.210 -50.126 1.00 93.69 97 SER A C 1
ATOM 745 O O . SER A 1 97 ? 40.725 7.557 -49.115 1.00 93.69 97 SER A O 1
ATOM 747 N N . LEU A 1 98 ? 40.705 6.725 -51.202 1.00 94.69 98 LEU A N 1
ATOM 748 C CA . LEU A 1 98 ? 39.249 6.595 -51.284 1.00 94.69 98 LEU A CA 1
ATOM 749 C C . LEU A 1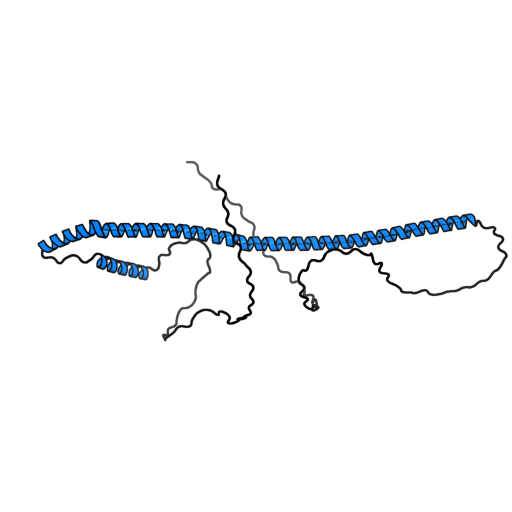 98 ? 38.700 5.575 -50.275 1.00 94.69 98 LEU A C 1
ATOM 751 O O . LEU A 1 98 ? 37.710 5.849 -49.600 1.00 94.69 98 LEU A O 1
ATOM 755 N N . THR A 1 99 ? 39.347 4.414 -50.132 1.00 91.19 99 THR A N 1
ATOM 756 C CA . THR A 1 99 ? 38.965 3.414 -49.122 1.00 91.19 99 THR A CA 1
ATOM 757 C C . THR A 1 99 ? 39.042 3.987 -47.706 1.00 91.19 99 THR A C 1
ATOM 759 O O . THR A 1 99 ? 38.123 3.777 -46.915 1.00 91.19 99 THR A O 1
ATOM 762 N N . LEU A 1 100 ? 40.089 4.758 -47.390 1.00 89.00 100 LEU A N 1
ATOM 763 C CA . LEU A 1 100 ? 40.214 5.427 -46.096 1.00 89.00 100 LEU A CA 1
ATOM 764 C C . LEU A 1 100 ? 39.083 6.441 -45.873 1.00 89.00 100 LEU A C 1
ATOM 766 O O . LEU A 1 100 ? 38.460 6.411 -44.817 1.00 89.00 100 LEU A O 1
ATOM 770 N N . GLN A 1 101 ? 38.764 7.274 -46.872 1.00 91.19 101 GLN A N 1
ATOM 771 C CA . GLN A 1 101 ? 37.645 8.225 -46.798 1.00 91.19 101 GLN A CA 1
ATOM 772 C C . GLN A 1 101 ? 36.306 7.523 -46.531 1.00 91.19 101 GLN A C 1
ATOM 774 O O . GLN A 1 101 ? 35.533 7.976 -45.685 1.00 91.19 101 GLN A O 1
ATOM 779 N N . LEU A 1 102 ? 36.048 6.393 -47.200 1.00 92.38 102 LEU A N 1
ATOM 780 C CA . LEU A 1 102 ? 34.839 5.596 -46.981 1.00 92.38 102 LEU A CA 1
ATOM 781 C C . LEU A 1 102 ? 34.778 5.040 -45.550 1.00 92.38 102 LEU A C 1
ATOM 783 O O . LEU A 1 102 ? 33.747 5.150 -44.887 1.00 92.38 102 LEU A O 1
ATOM 787 N N . HIS A 1 103 ? 35.883 4.485 -45.044 1.00 90.50 103 HIS A N 1
ATOM 788 C CA . HIS A 1 103 ? 35.952 4.009 -43.662 1.00 90.50 103 HIS A CA 1
ATOM 789 C C . HIS A 1 103 ? 35.757 5.140 -42.649 1.00 90.50 103 HIS A C 1
ATOM 791 O O . HIS A 1 103 ? 35.013 4.959 -41.687 1.00 90.50 103 HIS A O 1
ATOM 797 N N . THR A 1 104 ? 36.350 6.315 -42.876 1.00 91.81 104 THR A N 1
ATOM 798 C CA . THR A 1 104 ? 36.127 7.496 -42.033 1.00 91.81 104 THR A CA 1
ATOM 799 C C . THR A 1 104 ? 34.649 7.885 -42.006 1.00 91.81 104 THR A C 1
ATOM 801 O O . THR A 1 104 ? 34.106 8.101 -40.926 1.00 91.81 104 THR A O 1
ATOM 804 N N . ALA A 1 105 ? 33.966 7.903 -43.156 1.00 89.62 105 ALA A N 1
ATOM 805 C CA . ALA A 1 105 ? 32.532 8.188 -43.215 1.00 89.62 105 ALA A CA 1
ATOM 806 C C . ALA A 1 105 ? 31.696 7.161 -42.425 1.00 89.62 105 ALA A C 1
ATOM 808 O O . ALA A 1 105 ? 30.787 7.545 -41.686 1.00 89.62 105 ALA A O 1
ATOM 809 N N . HIS A 1 106 ? 32.026 5.867 -42.518 1.00 89.06 106 HIS A N 1
ATOM 810 C CA . HIS A 1 106 ? 31.356 4.818 -41.739 1.00 89.06 106 HIS A CA 1
ATOM 811 C C . HIS A 1 106 ? 31.582 4.973 -40.230 1.00 89.06 106 HIS A C 1
ATOM 813 O O . HIS A 1 106 ? 30.631 4.850 -39.461 1.00 89.06 106 HIS A O 1
ATOM 819 N N . ILE A 1 107 ? 32.814 5.279 -39.807 1.00 87.44 107 ILE A N 1
ATOM 820 C CA . ILE A 1 107 ? 33.150 5.520 -38.397 1.00 87.44 107 ILE A CA 1
ATOM 821 C C . ILE A 1 107 ? 32.341 6.705 -37.860 1.00 87.44 107 ILE A C 1
ATOM 823 O O . ILE A 1 107 ? 31.701 6.583 -36.818 1.00 87.44 107 ILE A O 1
ATOM 827 N N . LEU A 1 108 ? 32.299 7.824 -38.590 1.00 88.62 108 LEU A N 1
ATOM 828 C CA . LEU A 1 108 ? 31.533 9.007 -38.184 1.00 88.62 108 LEU A CA 1
ATOM 829 C C . LEU A 1 108 ? 30.028 8.716 -38.088 1.00 88.62 108 LEU A C 1
ATOM 831 O O . LEU A 1 108 ? 29.398 9.080 -37.099 1.00 88.62 108 LEU A O 1
ATOM 835 N N . SER A 1 109 ? 29.462 7.999 -39.065 1.00 86.62 109 SER A N 1
ATOM 836 C CA . SER A 1 109 ? 28.051 7.593 -39.027 1.00 86.62 109 SER A CA 1
ATOM 837 C C . SER A 1 109 ? 27.743 6.699 -37.820 1.00 86.62 109 SER A C 1
ATOM 839 O O . SER A 1 109 ? 26.752 6.922 -37.119 1.00 86.62 109 SER A O 1
ATOM 841 N N . ALA A 1 110 ? 28.613 5.727 -37.527 1.00 85.69 110 ALA A N 1
ATOM 842 C CA . ALA A 1 110 ? 28.480 4.865 -36.356 1.00 85.69 110 ALA A CA 1
ATOM 843 C C . ALA A 1 110 ? 28.572 5.657 -35.039 1.00 85.69 110 ALA A C 1
ATOM 845 O O . ALA A 1 110 ? 27.805 5.381 -34.116 1.00 85.69 110 ALA A O 1
ATOM 846 N N . HIS A 1 111 ? 29.444 6.670 -34.959 1.00 89.06 111 HIS A N 1
ATOM 847 C CA . HIS A 1 111 ? 29.546 7.557 -33.795 1.00 89.06 111 HIS A CA 1
ATOM 848 C C . HIS A 1 111 ? 28.250 8.330 -33.538 1.00 89.06 111 HIS A C 1
ATOM 850 O O . HIS A 1 111 ? 27.728 8.282 -32.425 1.00 89.06 111 HIS A O 1
ATOM 856 N N . THR A 1 112 ? 27.669 8.959 -34.562 1.00 89.06 112 THR A N 1
ATOM 857 C CA . THR A 1 112 ? 26.388 9.669 -34.416 1.00 89.06 112 THR A CA 1
ATOM 858 C C . THR A 1 112 ? 25.264 8.729 -33.964 1.00 89.06 112 THR A C 1
ATOM 860 O O . THR A 1 112 ? 24.450 9.089 -33.113 1.00 89.06 112 THR A O 1
ATOM 863 N N . GLN A 1 113 ? 25.225 7.495 -34.482 1.00 81.88 113 GLN A N 1
ATOM 864 C CA . GLN A 1 113 ? 24.243 6.495 -34.043 1.00 81.88 113 GLN A CA 1
ATOM 865 C C . GLN A 1 113 ? 24.457 6.058 -32.587 1.00 81.88 113 GLN A C 1
ATOM 867 O O . GLN A 1 113 ? 23.484 5.865 -31.855 1.00 81.88 113 GLN A O 1
ATOM 872 N N . LEU A 1 114 ? 25.711 5.896 -32.161 1.00 88.81 114 LEU A N 1
ATOM 873 C CA . LEU A 1 114 ? 26.057 5.546 -30.785 1.00 88.81 114 LEU A CA 1
ATOM 874 C C . LEU A 1 114 ? 25.619 6.642 -29.808 1.00 88.81 114 LEU A C 1
ATOM 876 O O . LEU A 1 114 ? 25.003 6.341 -28.788 1.00 88.81 114 LEU A O 1
ATOM 880 N N . GLU A 1 115 ? 25.880 7.905 -30.137 1.00 92.75 115 GLU A N 1
ATOM 881 C CA . GLU A 1 115 ? 25.457 9.062 -29.341 1.00 92.75 115 GLU A CA 1
ATOM 882 C C . GLU A 1 115 ? 23.932 9.147 -29.224 1.00 92.75 115 GLU A C 1
ATOM 884 O O . GLU A 1 115 ? 23.404 9.279 -28.118 1.00 92.75 115 GLU A O 1
ATOM 889 N N . ALA A 1 116 ? 23.210 8.973 -30.337 1.00 89.25 116 ALA A N 1
ATOM 890 C CA . ALA A 1 116 ? 21.750 8.948 -30.338 1.00 89.25 116 ALA A CA 1
ATOM 891 C C . ALA A 1 116 ? 21.189 7.821 -29.450 1.00 89.25 116 ALA A C 1
ATOM 893 O O . ALA A 1 116 ? 20.268 8.049 -28.662 1.00 89.25 116 ALA A O 1
ATOM 894 N N . LYS A 1 117 ? 21.769 6.613 -29.522 1.00 92.81 117 LYS A N 1
ATOM 895 C CA . LYS A 1 117 ? 21.374 5.479 -28.669 1.00 92.81 117 LYS A CA 1
ATOM 896 C C . LYS A 1 117 ? 21.711 5.709 -27.197 1.00 92.81 117 LYS A C 1
ATOM 898 O O . LYS A 1 117 ? 20.897 5.370 -26.343 1.00 92.81 117 LYS A O 1
ATOM 903 N N . ASN A 1 118 ? 22.864 6.301 -26.890 1.00 93.19 118 ASN A N 1
ATOM 904 C CA . ASN A 1 118 ? 23.244 6.635 -25.516 1.00 93.19 118 ASN A CA 1
ATOM 905 C C . ASN A 1 118 ? 22.288 7.658 -24.901 1.00 93.19 118 ASN A C 1
ATOM 907 O O . ASN A 1 118 ? 21.858 7.479 -23.762 1.00 93.19 118 ASN A O 1
ATOM 911 N N . LYS A 1 119 ? 21.894 8.678 -25.670 1.00 96.19 119 LYS A N 1
ATOM 912 C CA . LYS A 1 119 ? 20.876 9.640 -25.247 1.00 96.19 119 LYS A CA 1
ATOM 913 C C . LYS A 1 119 ? 19.527 8.959 -24.999 1.00 96.19 119 LYS A C 1
ATOM 915 O O . LYS A 1 119 ? 18.957 9.126 -23.929 1.00 96.19 119 LYS A O 1
ATOM 920 N N . ALA A 1 120 ? 19.048 8.139 -25.937 1.00 89.81 120 ALA A N 1
ATOM 921 C CA . ALA A 1 120 ? 17.791 7.405 -25.763 1.00 89.81 120 ALA A CA 1
ATOM 922 C C . ALA A 1 120 ? 17.821 6.480 -24.531 1.00 89.81 120 ALA A C 1
ATOM 924 O O . ALA A 1 120 ? 16.840 6.365 -23.801 1.00 89.81 120 ALA A O 1
ATOM 925 N N . LEU A 1 121 ? 18.964 5.845 -24.261 1.00 95.56 121 LEU A N 1
ATOM 926 C CA . LEU A 1 121 ? 19.165 5.012 -23.079 1.00 95.56 121 LEU A CA 1
ATOM 927 C C . LEU A 1 121 ? 19.100 5.837 -21.787 1.00 95.56 121 LEU A C 1
ATOM 929 O O . LEU A 1 121 ? 18.531 5.372 -20.797 1.00 95.56 121 LEU A O 1
ATOM 933 N N . GLN A 1 122 ? 19.661 7.047 -21.783 1.00 97.94 122 GLN A N 1
ATOM 934 C CA . GLN A 1 122 ? 19.540 7.971 -20.659 1.00 97.94 122 GLN A CA 1
ATOM 935 C C . GLN A 1 122 ? 18.082 8.398 -20.439 1.00 97.94 122 GLN A C 1
ATOM 937 O O . GLN A 1 122 ? 17.590 8.273 -19.318 1.00 97.94 122 GLN A O 1
ATOM 942 N N . ASP A 1 123 ? 17.377 8.787 -21.503 1.00 96.50 123 ASP A N 1
ATOM 943 C CA . ASP A 1 123 ? 15.965 9.186 -21.448 1.00 96.50 123 ASP A CA 1
ATOM 944 C C . ASP A 1 123 ? 15.098 8.051 -20.839 1.00 96.50 123 ASP A C 1
ATOM 946 O O . ASP A 1 123 ? 14.305 8.280 -19.922 1.00 96.50 123 ASP A O 1
ATOM 950 N N . ILE A 1 124 ? 15.327 6.791 -21.243 1.00 96.75 124 ILE A N 1
ATOM 951 C CA . ILE A 1 124 ? 14.642 5.607 -20.681 1.00 96.75 124 ILE A CA 1
ATOM 952 C C . ILE A 1 124 ? 14.982 5.390 -19.198 1.00 96.75 124 ILE A C 1
ATOM 954 O O . ILE A 1 124 ? 14.114 5.017 -18.404 1.00 96.75 124 ILE A O 1
ATOM 958 N N . LYS A 1 125 ? 16.243 5.593 -18.791 1.00 97.38 125 LYS A N 1
ATOM 959 C CA . LYS A 1 125 ? 16.646 5.463 -17.380 1.00 97.38 125 LYS A CA 1
ATOM 960 C C . LYS A 1 125 ? 15.931 6.488 -16.503 1.00 97.38 125 LYS A C 1
ATOM 962 O O . LYS A 1 125 ? 15.473 6.135 -15.416 1.00 97.38 125 LYS A O 1
ATOM 967 N N . GLU A 1 126 ? 15.821 7.725 -16.970 1.00 97.56 126 GLU A N 1
ATOM 968 C CA . GLU A 1 126 ? 15.121 8.796 -16.260 1.00 97.56 126 GLU A CA 1
ATOM 969 C C . GLU A 1 126 ? 13.616 8.518 -16.162 1.00 97.56 126 GLU A C 1
ATOM 971 O O . GLU A 1 126 ? 13.026 8.681 -15.091 1.00 97.56 126 GLU A O 1
ATOM 976 N N . GLU A 1 127 ? 12.996 8.014 -17.232 1.00 97.25 127 GLU A N 1
ATOM 977 C CA . GLU A 1 127 ? 11.587 7.614 -17.225 1.00 97.25 127 GLU A CA 1
ATOM 978 C C . GLU A 1 127 ? 11.325 6.449 -16.256 1.00 97.25 127 GLU A C 1
ATOM 980 O O . GLU A 1 127 ? 10.411 6.510 -15.430 1.00 97.25 127 GLU A O 1
ATOM 985 N N . LYS A 1 128 ? 12.184 5.420 -16.268 1.00 96.56 128 LYS A N 1
ATOM 986 C CA . LYS A 1 128 ? 12.121 4.306 -15.310 1.00 96.56 128 LYS A CA 1
ATOM 987 C C . LYS A 1 128 ? 12.236 4.798 -13.868 1.00 96.56 128 LYS A C 1
ATOM 989 O O . LYS A 1 128 ? 11.492 4.333 -13.004 1.00 96.56 128 LYS A O 1
ATOM 994 N N . ASN A 1 129 ? 13.142 5.738 -13.604 1.00 97.25 129 ASN A N 1
ATOM 995 C CA . ASN A 1 129 ? 13.300 6.331 -12.280 1.00 97.25 129 ASN A CA 1
ATOM 996 C C . ASN A 1 129 ? 12.033 7.094 -11.860 1.00 97.25 129 ASN A C 1
ATOM 998 O O . ASN A 1 129 ? 11.548 6.934 -10.743 1.00 97.25 129 ASN A O 1
ATOM 1002 N N . ARG A 1 130 ? 11.429 7.854 -12.783 1.00 96.50 130 ARG A N 1
ATOM 1003 C CA . ARG A 1 130 ? 10.160 8.560 -12.561 1.00 96.50 130 ARG A CA 1
ATOM 1004 C C . ARG A 1 130 ? 9.023 7.601 -12.196 1.00 96.50 130 ARG A C 1
ATOM 1006 O O . ARG A 1 130 ? 8.311 7.849 -11.226 1.00 96.50 130 ARG A O 1
ATOM 1013 N N . TYR A 1 131 ? 8.871 6.489 -12.917 1.00 93.56 131 TYR A N 1
ATOM 1014 C CA . TYR A 1 131 ? 7.865 5.476 -12.576 1.00 93.56 131 TYR A CA 1
ATOM 1015 C C . TYR A 1 131 ? 8.145 4.798 -11.236 1.00 93.56 131 TYR A C 1
ATOM 1017 O O . TYR A 1 131 ? 7.210 4.584 -10.469 1.00 93.56 131 TYR A O 1
ATOM 1025 N N . ALA A 1 132 ? 9.409 4.517 -10.909 1.00 92.88 132 ALA A N 1
ATOM 1026 C CA . ALA A 1 132 ? 9.773 3.972 -9.604 1.00 92.88 132 ALA A CA 1
ATOM 1027 C C . ALA A 1 132 ? 9.368 4.917 -8.458 1.00 92.88 132 ALA A C 1
ATOM 1029 O O . ALA A 1 132 ? 8.794 4.459 -7.468 1.00 92.88 132 ALA A O 1
ATOM 1030 N N . TYR A 1 133 ? 9.566 6.231 -8.622 1.00 93.44 133 TYR A N 1
ATOM 1031 C CA . TYR A 1 133 ? 9.060 7.228 -7.675 1.00 93.44 133 TYR A CA 1
ATOM 1032 C C . TYR A 1 133 ? 7.536 7.210 -7.566 1.00 93.44 133 TYR A C 1
ATOM 1034 O O . TYR A 1 133 ? 7.022 7.230 -6.453 1.00 93.44 133 TYR A O 1
ATOM 1042 N N . TYR A 1 134 ? 6.802 7.138 -8.681 1.00 90.50 134 TYR A N 1
ATOM 1043 C CA . TYR A 1 134 ? 5.338 7.066 -8.632 1.00 90.50 134 TYR A CA 1
ATOM 1044 C C . TYR A 1 134 ? 4.837 5.811 -7.919 1.00 90.50 134 TYR A C 1
ATOM 1046 O O . TYR A 1 134 ? 3.918 5.914 -7.106 1.00 90.50 134 TYR A O 1
ATOM 1054 N N . VAL A 1 135 ? 5.442 4.652 -8.188 1.00 90.31 135 VAL A N 1
ATOM 1055 C CA . VAL A 1 135 ? 5.100 3.394 -7.516 1.00 90.31 135 VAL A CA 1
ATOM 1056 C C . VAL A 1 135 ? 5.386 3.502 -6.025 1.00 90.31 135 VAL A C 1
ATOM 1058 O O . VAL A 1 135 ? 4.496 3.224 -5.232 1.00 90.31 135 VAL A O 1
ATOM 1061 N N . ALA A 1 136 ? 6.572 3.960 -5.623 1.00 90.44 136 ALA A N 1
ATOM 1062 C CA . ALA A 1 136 ? 6.901 4.124 -4.209 1.00 90.44 136 ALA A CA 1
ATOM 1063 C C . ALA A 1 136 ? 5.963 5.128 -3.516 1.00 90.44 136 ALA A C 1
ATOM 1065 O O . ALA A 1 136 ? 5.435 4.844 -2.445 1.00 90.44 136 ALA A O 1
ATOM 1066 N N . PHE A 1 137 ? 5.699 6.269 -4.154 1.00 89.94 137 PHE A N 1
ATOM 1067 C CA . PHE A 1 137 ? 4.855 7.325 -3.603 1.00 89.94 137 PHE A CA 1
ATOM 1068 C C . PHE A 1 137 ? 3.394 6.901 -3.431 1.00 89.94 137 PHE A C 1
ATOM 1070 O O . PHE A 1 137 ? 2.770 7.317 -2.464 1.00 89.94 137 PHE A O 1
ATOM 1077 N N . HIS A 1 138 ? 2.838 6.082 -4.329 1.00 88.94 138 HIS A N 1
ATOM 1078 C CA . HIS A 1 138 ? 1.434 5.660 -4.239 1.00 88.94 138 HIS A CA 1
ATOM 1079 C C . HIS A 1 138 ? 1.253 4.321 -3.519 1.00 88.94 138 HIS A C 1
ATOM 1081 O O . HIS A 1 138 ? 0.324 4.176 -2.728 1.00 88.94 138 HIS A O 1
ATOM 1087 N N . ALA A 1 139 ? 2.129 3.342 -3.753 1.00 89.75 139 ALA A N 1
ATOM 1088 C CA . ALA A 1 139 ? 1.981 2.010 -3.173 1.00 89.75 139 ALA A CA 1
ATOM 1089 C C . ALA A 1 139 ? 2.276 2.002 -1.668 1.00 89.75 139 ALA A C 1
ATOM 1091 O O . ALA A 1 139 ? 1.550 1.353 -0.919 1.00 89.75 139 ALA A O 1
ATOM 1092 N N . VAL A 1 140 ? 3.296 2.738 -1.204 1.00 87.25 140 VAL A N 1
ATOM 1093 C CA . VAL A 1 140 ? 3.662 2.765 0.225 1.00 87.25 140 VAL A CA 1
ATOM 1094 C C . VAL A 1 140 ? 2.511 3.288 1.101 1.00 87.25 140 VAL A C 1
ATOM 1096 O O . VAL A 1 140 ? 2.166 2.607 2.068 1.00 87.25 140 VAL A O 1
ATOM 1099 N N . PRO A 1 141 ? 1.832 4.406 0.766 1.00 90.62 141 PRO A N 1
ATOM 1100 C CA . PRO A 1 141 ? 0.630 4.822 1.489 1.00 90.62 141 PRO A CA 1
ATOM 1101 C C . PRO A 1 141 ? -0.500 3.791 1.460 1.00 90.62 141 PRO A C 1
ATOM 1103 O O . PRO A 1 141 ? -1.157 3.597 2.478 1.00 90.62 141 PRO A O 1
ATOM 1106 N N . CYS A 1 142 ? -0.722 3.096 0.337 1.00 90.25 142 CYS A N 1
ATOM 1107 C CA . CYS A 1 142 ? -1.747 2.051 0.263 1.00 90.25 142 CYS A CA 1
ATOM 1108 C C . CYS A 1 142 ? -1.464 0.889 1.225 1.00 90.25 142 CYS A C 1
ATOM 1110 O O . CYS A 1 142 ? -2.386 0.426 1.894 1.00 90.25 142 CYS A O 1
ATOM 1112 N N . TYR A 1 143 ? -0.205 0.451 1.342 1.00 93.44 143 TYR A N 1
ATOM 1113 C CA . TYR A 1 143 ? 0.179 -0.563 2.329 1.00 93.44 143 TYR A CA 1
ATOM 1114 C C . TYR A 1 143 ? -0.065 -0.082 3.758 1.00 93.44 143 TYR A C 1
ATOM 1116 O O . TYR A 1 143 ? -0.611 -0.832 4.565 1.00 93.44 143 TYR A O 1
ATOM 1124 N N . LYS A 1 144 ? 0.274 1.179 4.059 1.00 87.88 144 LYS A N 1
ATOM 1125 C CA . LYS A 1 144 ? 0.081 1.736 5.400 1.00 87.88 144 LYS A CA 1
ATOM 1126 C C . LYS A 1 144 ? -1.396 1.837 5.787 1.00 87.88 144 LYS A C 1
ATOM 1128 O O . LYS A 1 144 ? -1.775 1.417 6.873 1.00 87.88 144 LYS A O 1
ATOM 1133 N N . VAL A 1 145 ? -2.240 2.313 4.871 1.00 88.00 145 VAL A N 1
ATOM 1134 C CA . VAL A 1 145 ? -3.696 2.364 5.077 1.00 88.00 145 VAL A CA 1
ATOM 1135 C C . VAL A 1 145 ? -4.276 0.964 5.288 1.00 88.00 145 VAL A C 1
ATOM 1137 O O . VAL A 1 145 ? -5.186 0.804 6.098 1.00 88.00 145 VAL A O 1
ATOM 1140 N N . ASN A 1 146 ? -3.760 -0.057 4.594 1.00 94.19 146 ASN A N 1
ATOM 1141 C CA . ASN A 1 146 ? -4.215 -1.431 4.802 1.00 94.19 146 ASN A CA 1
ATOM 1142 C C . ASN A 1 146 ? -3.828 -1.962 6.194 1.00 94.19 146 ASN A C 1
ATOM 1144 O O . ASN A 1 146 ? -4.672 -2.542 6.864 1.00 94.19 146 ASN A O 1
ATOM 1148 N N . GLU A 1 147 ? -2.599 -1.713 6.654 1.00 92.94 147 GLU A N 1
ATOM 1149 C CA . GLU A 1 147 ? -2.158 -2.063 8.016 1.00 92.94 147 GLU A CA 1
ATOM 1150 C C . GLU A 1 147 ? -3.011 -1.366 9.091 1.00 92.94 147 GLU A C 1
ATOM 1152 O O . GLU A 1 147 ? -3.440 -1.991 10.062 1.00 92.94 147 GLU A O 1
ATOM 1157 N N . ASP A 1 148 ? -3.297 -0.074 8.905 1.00 92.56 148 ASP A N 1
ATOM 1158 C CA . ASP A 1 148 ? -4.112 0.695 9.846 1.00 92.56 148 ASP A CA 1
ATOM 1159 C C . ASP A 1 148 ? -5.574 0.211 9.863 1.00 92.56 148 ASP A C 1
ATOM 1161 O O . ASP A 1 148 ? -6.187 0.173 10.932 1.00 92.56 148 ASP A O 1
ATOM 1165 N N . ARG A 1 149 ? -6.121 -0.225 8.715 1.00 95.75 149 ARG A N 1
ATOM 1166 C CA . ARG A 1 149 ? -7.436 -0.884 8.649 1.00 95.75 149 ARG A CA 1
ATOM 1167 C C . ARG A 1 149 ? -7.431 -2.192 9.434 1.00 95.75 149 ARG A C 1
ATOM 1169 O O . ARG A 1 149 ? -8.290 -2.374 10.285 1.00 95.75 149 ARG A O 1
ATOM 1176 N N . ASP A 1 150 ? -6.454 -3.062 9.199 1.00 97.38 150 ASP A N 1
ATOM 1177 C CA . ASP A 1 150 ? -6.390 -4.366 9.867 1.00 97.38 150 ASP A CA 1
ATOM 1178 C C . ASP A 1 150 ? -6.259 -4.199 11.398 1.00 97.38 150 ASP A C 1
ATOM 1180 O O . ASP A 1 150 ? -6.860 -4.939 12.180 1.00 97.38 150 ASP A O 1
ATOM 1184 N N . LYS A 1 151 ? -5.538 -3.162 11.850 1.00 96.38 151 LYS A N 1
ATOM 1185 C CA . LYS A 1 151 ? -5.481 -2.776 13.266 1.00 96.38 151 LYS A CA 1
ATOM 1186 C C . LYS A 1 151 ? -6.831 -2.277 13.795 1.00 96.38 151 LYS A C 1
ATOM 1188 O O . LYS A 1 151 ? -7.206 -2.634 14.913 1.00 96.38 151 LYS A O 1
ATOM 1193 N N . ALA A 1 152 ? -7.544 -1.450 13.029 1.00 94.00 152 ALA A N 1
ATOM 1194 C CA . ALA A 1 152 ? -8.872 -0.967 13.399 1.00 94.00 152 ALA A CA 1
ATOM 1195 C C . ALA A 1 152 ? -9.883 -2.121 13.506 1.00 94.00 152 ALA A C 1
ATOM 1197 O O . ALA A 1 152 ? -10.604 -2.186 14.499 1.00 94.00 152 ALA A O 1
ATOM 1198 N N . ASP A 1 153 ? -9.858 -3.069 12.568 1.00 96.81 153 ASP A N 1
ATOM 1199 C CA . ASP A 1 153 ? -10.715 -4.261 12.568 1.00 96.81 153 ASP A CA 1
ATOM 1200 C C . ASP A 1 153 ? -10.447 -5.140 13.807 1.00 96.81 153 ASP A C 1
ATOM 1202 O O . ASP A 1 153 ? -11.375 -5.628 14.460 1.00 96.81 153 ASP A O 1
ATOM 1206 N N . LEU A 1 154 ? -9.176 -5.296 14.200 1.00 96.38 154 LEU A N 1
ATOM 1207 C CA . LEU A 1 154 ? -8.803 -6.021 15.419 1.00 96.38 154 LEU A CA 1
ATOM 1208 C C . LEU A 1 154 ? -9.319 -5.324 16.691 1.00 96.38 154 LEU A C 1
ATOM 1210 O O . LEU A 1 154 ? -9.832 -5.983 17.603 1.00 96.38 154 LEU A O 1
ATOM 1214 N N . MET A 1 155 ? -9.200 -3.995 16.761 1.00 95.56 155 MET A N 1
ATOM 1215 C CA . MET A 1 155 ? -9.735 -3.207 17.876 1.00 95.56 155 MET A CA 1
ATOM 1216 C C . MET A 1 155 ? -11.264 -3.274 17.928 1.00 95.56 155 MET A C 1
ATOM 1218 O O . MET A 1 155 ? -11.825 -3.469 19.005 1.00 95.56 155 MET A O 1
ATOM 1222 N N . GLU A 1 156 ? -11.938 -3.177 16.782 1.00 92.44 156 GLU A N 1
ATOM 1223 C CA . GLU A 1 156 ? -13.391 -3.316 16.679 1.00 92.44 156 GLU A CA 1
ATOM 1224 C C . GLU A 1 156 ? -13.848 -4.696 17.162 1.00 92.44 156 GLU A C 1
ATOM 1226 O O . GLU A 1 156 ? -14.754 -4.790 17.991 1.00 92.44 156 GLU A O 1
ATOM 1231 N N . SER A 1 157 ? -13.198 -5.772 16.707 1.00 97.19 157 SER A N 1
ATOM 1232 C CA . SER A 1 157 ? -13.514 -7.129 17.160 1.00 97.19 157 SER A CA 1
ATOM 1233 C C . SER A 1 157 ? -13.334 -7.283 18.672 1.00 97.19 157 SER A C 1
ATOM 1235 O O . SER A 1 157 ? -14.140 -7.956 19.318 1.00 97.19 157 SER A O 1
ATOM 1237 N N . THR A 1 158 ? -12.293 -6.669 19.240 1.00 96.69 158 THR A N 1
ATOM 1238 C CA . THR A 1 158 ? -12.021 -6.707 20.684 1.00 96.69 158 THR A CA 1
ATOM 1239 C C . THR A 1 158 ? -13.124 -5.989 21.461 1.00 96.69 158 THR A C 1
ATOM 1241 O O . THR A 1 158 ? -13.746 -6.585 22.339 1.00 96.69 158 THR A O 1
ATOM 1244 N N . ILE A 1 159 ? -13.458 -4.756 21.069 1.00 94.56 159 ILE A N 1
ATOM 1245 C CA . ILE A 1 159 ? -14.516 -3.959 21.706 1.00 94.56 159 ILE A CA 1
ATOM 1246 C C . ILE A 1 159 ? -15.884 -4.639 21.566 1.00 94.56 159 ILE A C 1
ATOM 1248 O O . ILE A 1 159 ? -16.669 -4.653 22.514 1.00 94.56 159 ILE A O 1
ATOM 1252 N N . ASN A 1 160 ? -16.189 -5.240 20.412 1.00 91.31 160 ASN A N 1
ATOM 1253 C CA . ASN A 1 160 ? -17.445 -5.963 20.199 1.00 91.31 160 ASN A CA 1
ATOM 1254 C C . ASN A 1 160 ? -17.559 -7.202 21.095 1.00 91.31 160 ASN A C 1
ATOM 1256 O O . ASN A 1 160 ? -18.642 -7.480 21.626 1.00 91.31 160 ASN A O 1
ATOM 1260 N N . LYS A 1 161 ? -16.453 -7.927 21.298 1.00 97.31 161 LYS A N 1
ATOM 1261 C CA . LYS A 1 161 ? -16.396 -9.052 22.234 1.00 97.31 161 LYS A CA 1
ATOM 1262 C C . LYS A 1 161 ? -16.646 -8.579 23.666 1.00 97.31 161 LYS A C 1
ATOM 1264 O O . LYS A 1 161 ? -17.555 -9.094 24.311 1.00 97.31 161 LYS A O 1
ATOM 1269 N N . GLU A 1 162 ? -15.939 -7.546 24.118 1.00 94.19 162 GLU A N 1
ATOM 1270 C CA . GLU A 1 162 ? -16.113 -6.961 25.455 1.00 94.19 162 GLU A CA 1
ATOM 1271 C C . GLU A 1 162 ? -17.539 -6.431 25.676 1.00 94.19 162 GLU A C 1
ATOM 1273 O O . GLU A 1 162 ? -18.155 -6.695 26.708 1.00 94.19 162 GLU A O 1
ATOM 1278 N N . CYS A 1 163 ? -18.127 -5.747 24.689 1.00 88.81 163 CYS A N 1
ATOM 1279 C CA . CYS A 1 163 ? -19.520 -5.301 24.755 1.00 88.81 163 CYS A CA 1
ATOM 1280 C C . CYS A 1 163 ? -20.491 -6.479 24.891 1.00 88.81 163 CYS A C 1
ATOM 1282 O O . CYS A 1 163 ? -21.469 -6.392 25.634 1.00 88.81 163 CYS A O 1
ATOM 1284 N N . SER A 1 164 ? -20.240 -7.572 24.168 1.00 92.94 164 SER A N 1
ATOM 1285 C CA . SER A 1 164 ? -21.070 -8.778 24.229 1.00 92.94 164 SER A CA 1
ATOM 1286 C C . SER A 1 164 ? -20.955 -9.466 25.590 1.00 92.94 164 SER A C 1
ATOM 1288 O O . SER A 1 164 ? -21.973 -9.828 26.176 1.00 92.94 164 SER A O 1
ATOM 1290 N N . GLU A 1 165 ? -19.742 -9.567 26.137 1.00 93.69 165 GLU A N 1
ATOM 1291 C CA . GLU A 1 165 ? -19.483 -10.093 27.482 1.00 93.69 165 GLU A CA 1
ATOM 1292 C C . GLU A 1 165 ? -20.149 -9.238 28.570 1.00 93.69 165 GLU A C 1
ATOM 1294 O O . GLU A 1 165 ? -20.803 -9.773 29.465 1.00 93.69 165 GLU A O 1
ATOM 1299 N N . LEU A 1 166 ? -20.056 -7.908 28.475 1.00 93.00 166 LEU A N 1
ATOM 1300 C CA . LEU A 1 166 ? -20.709 -6.993 29.413 1.00 93.00 166 LEU A CA 1
ATOM 1301 C C . LEU A 1 166 ? -22.235 -7.093 29.345 1.00 93.00 166 LEU A C 1
ATOM 1303 O O . LEU A 1 166 ? -22.883 -7.132 30.390 1.00 93.00 166 LEU A O 1
ATOM 1307 N N . ARG A 1 167 ? -22.821 -7.184 28.144 1.00 87.62 167 ARG A N 1
ATOM 1308 C CA . ARG A 1 167 ? -24.268 -7.412 27.980 1.00 87.62 167 ARG A CA 1
ATOM 1309 C C . ARG A 1 167 ? -24.697 -8.735 28.604 1.00 87.62 167 ARG A C 1
ATOM 1311 O O . ARG A 1 167 ? -25.680 -8.754 29.338 1.00 87.62 167 ARG A O 1
ATOM 1318 N N . ALA A 1 168 ? -23.946 -9.810 28.364 1.00 93.06 168 ALA A N 1
ATOM 1319 C CA . ALA A 1 168 ? -24.216 -11.108 28.973 1.00 93.06 168 ALA A CA 1
ATOM 1320 C C . ALA A 1 168 ? -24.140 -11.033 30.506 1.00 93.06 168 ALA A C 1
ATOM 1322 O O . ALA A 1 168 ? -25.039 -11.507 31.192 1.00 93.06 168 ALA A O 1
ATOM 1323 N N . LYS A 1 169 ? -23.121 -10.359 31.054 1.00 96.12 169 LYS A N 1
ATOM 1324 C CA . LYS A 1 169 ? -22.970 -10.162 32.501 1.00 96.12 169 LYS A CA 1
ATOM 1325 C C . LYS A 1 169 ? -24.123 -9.360 33.110 1.00 96.12 169 LYS A C 1
ATOM 1327 O O . LYS A 1 169 ? -24.623 -9.735 34.167 1.00 96.12 169 LYS A O 1
ATOM 1332 N N . ILE A 1 170 ? -24.551 -8.280 32.453 1.00 90.31 170 ILE A N 1
ATOM 1333 C CA . ILE A 1 170 ? -25.713 -7.485 32.880 1.00 90.31 170 ILE A CA 1
ATOM 1334 C C . ILE A 1 170 ? -26.966 -8.361 32.909 1.00 90.31 170 ILE A C 1
ATOM 1336 O O . ILE A 1 170 ? -27.699 -8.315 33.896 1.00 90.31 170 ILE A O 1
ATOM 1340 N N . GLN A 1 171 ? -27.183 -9.181 31.877 1.00 93.62 171 GLN A N 1
ATOM 1341 C CA . GLN A 1 171 ? -28.323 -10.093 31.819 1.00 93.62 171 GLN A CA 1
ATOM 1342 C C . GLN A 1 171 ? -28.304 -11.085 32.991 1.00 93.62 171 GLN A C 1
ATOM 1344 O O . GLN A 1 171 ? -29.287 -11.184 33.719 1.00 93.62 171 GLN A O 1
ATOM 1349 N N . THR A 1 172 ? -27.163 -11.736 33.245 1.00 94.19 172 THR A N 1
ATOM 1350 C CA . THR A 1 172 ? -27.007 -12.696 34.351 1.00 94.19 172 THR A CA 1
ATOM 1351 C C . THR A 1 172 ? -27.309 -12.075 35.717 1.00 94.19 172 THR A C 1
ATOM 1353 O O . THR A 1 172 ? -28.027 -12.670 36.519 1.00 94.19 172 THR A O 1
ATOM 1356 N N . ILE A 1 173 ? -26.791 -10.872 35.991 1.00 94.75 173 ILE A N 1
ATOM 1357 C CA . ILE A 1 173 ? -27.029 -10.180 37.271 1.00 94.75 173 ILE A CA 1
ATOM 1358 C C . ILE A 1 173 ? -28.499 -9.767 37.401 1.00 94.75 173 ILE A C 1
ATOM 1360 O O . ILE A 1 173 ? -29.082 -9.885 38.480 1.00 94.75 173 ILE A O 1
ATOM 1364 N N . THR A 1 174 ? -29.096 -9.290 36.307 1.00 92.75 174 THR A N 1
ATOM 1365 C CA . THR A 1 174 ? -30.484 -8.813 36.284 1.00 92.75 174 THR A CA 1
ATOM 1366 C C . THR A 1 174 ? -31.465 -9.954 36.552 1.00 92.75 174 THR A C 1
ATOM 1368 O O . THR A 1 174 ? -32.324 -9.827 37.427 1.00 92.75 174 THR A O 1
ATOM 1371 N N . ASP A 1 175 ? -31.303 -11.084 35.863 1.00 91.56 175 ASP A N 1
ATOM 1372 C CA . ASP A 1 175 ? -32.227 -12.220 35.955 1.00 91.56 175 ASP A CA 1
ATOM 1373 C C . ASP A 1 175 ? -32.042 -13.044 37.239 1.00 91.56 175 ASP A C 1
ATOM 1375 O O . ASP A 1 175 ? -33.000 -13.635 37.733 1.00 91.56 175 ASP A O 1
ATOM 1379 N N . GLY A 1 176 ? -30.825 -13.083 37.794 1.00 94.00 176 GLY A N 1
ATOM 1380 C CA . GLY A 1 176 ? -30.498 -13.876 38.981 1.00 94.00 176 GLY A CA 1
ATOM 1381 C C . GLY A 1 176 ? -30.594 -13.092 40.290 1.00 94.00 176 GLY A C 1
ATOM 1382 O O . GLY A 1 176 ? -31.631 -13.051 40.963 1.00 94.00 176 GLY A O 1
ATOM 1383 N N . GLU A 1 177 ? -29.464 -12.507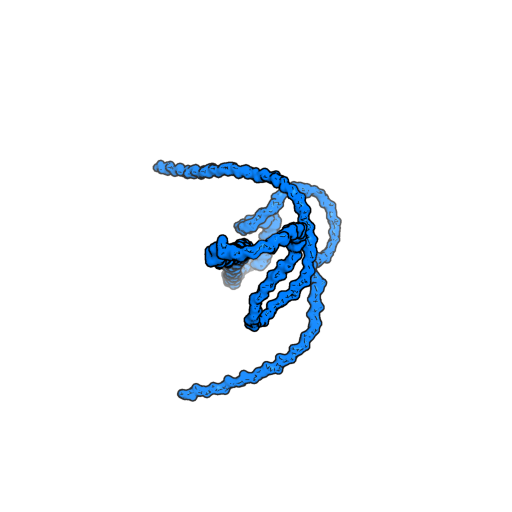 40.682 1.00 94.50 177 GLU A N 1
ATOM 1384 C CA . GLU A 1 177 ? -29.258 -11.917 42.009 1.00 94.50 177 GLU A CA 1
ATOM 1385 C C . GLU A 1 177 ? -30.145 -10.691 42.243 1.00 94.50 177 GLU A C 1
ATOM 1387 O O . GLU A 1 177 ? -30.776 -10.576 43.295 1.00 94.50 177 GLU A O 1
ATOM 1392 N N . TYR A 1 178 ? -30.252 -9.797 41.253 1.00 94.00 178 TYR A N 1
ATOM 1393 C CA . TYR A 1 178 ? -31.021 -8.564 41.403 1.00 94.00 178 TYR A CA 1
ATOM 1394 C C . TYR A 1 178 ? -32.516 -8.838 41.595 1.00 94.00 178 TYR A C 1
ATOM 1396 O O . TYR A 1 178 ? -33.138 -8.266 42.490 1.00 94.00 178 TYR A O 1
ATOM 1404 N N . THR A 1 179 ? -33.104 -9.720 40.781 1.00 94.06 179 THR A N 1
ATOM 1405 C CA . THR A 1 179 ? -34.539 -10.036 40.865 1.00 94.06 179 THR A CA 1
ATOM 1406 C C . THR A 1 179 ? -34.891 -10.711 42.192 1.00 94.06 179 THR A C 1
ATOM 1408 O O . THR A 1 179 ? -35.921 -10.387 42.791 1.00 94.06 179 THR A O 1
ATOM 1411 N N . SER A 1 180 ? -34.019 -11.597 42.684 1.00 93.62 180 SER A N 1
ATOM 1412 C CA . SER A 1 180 ? -34.184 -12.255 43.986 1.00 93.62 180 SER A CA 1
ATOM 1413 C C . SER A 1 180 ? -34.119 -11.239 45.131 1.00 93.62 180 SER A C 1
ATOM 1415 O O . SER A 1 180 ? -35.067 -11.127 45.907 1.00 93.62 180 SER A O 1
ATOM 1417 N N . ALA A 1 181 ? -33.076 -10.403 45.154 1.00 95.38 181 ALA A N 1
ATOM 1418 C CA . ALA A 1 181 ? -32.909 -9.362 46.165 1.00 95.38 181 ALA A CA 1
ATOM 1419 C C . ALA A 1 181 ? -34.046 -8.325 46.140 1.00 95.38 181 ALA A C 1
ATOM 1421 O O . ALA A 1 181 ? -34.553 -7.925 47.187 1.00 95.38 181 ALA A O 1
ATOM 1422 N N . LYS A 1 182 ? -34.500 -7.904 44.951 1.00 95.38 182 LYS A N 1
ATOM 1423 C CA . LYS A 1 182 ? -35.629 -6.972 44.817 1.00 95.38 182 LYS A CA 1
ATOM 1424 C C . LYS A 1 182 ? -36.899 -7.550 45.438 1.00 95.38 182 LYS A C 1
ATOM 1426 O O . LYS A 1 182 ? -37.596 -6.830 46.147 1.00 95.38 182 LYS A O 1
ATOM 1431 N N . ARG A 1 183 ? -37.194 -8.831 45.190 1.00 95.88 183 ARG A N 1
ATOM 1432 C CA . ARG A 1 183 ? -38.368 -9.508 45.760 1.00 95.88 183 ARG A CA 1
ATOM 1433 C C . ARG A 1 183 ? -38.317 -9.522 47.289 1.00 95.88 183 ARG A C 1
ATOM 1435 O O . ARG A 1 183 ? -39.330 -9.238 47.917 1.00 95.88 183 ARG A O 1
ATOM 1442 N N . GLU A 1 184 ? -37.159 -9.825 47.870 1.00 97.19 184 GLU A N 1
ATOM 1443 C CA . GLU A 1 184 ? -36.962 -9.820 49.326 1.00 97.19 184 GLU A CA 1
ATOM 1444 C C . GLU A 1 184 ? -37.146 -8.419 49.926 1.00 97.19 184 GLU A C 1
ATOM 1446 O O . GLU A 1 184 ? -37.861 -8.253 50.913 1.00 97.19 184 GLU A O 1
ATOM 1451 N N . VAL A 1 185 ? -36.575 -7.385 49.298 1.00 96.19 185 VAL A N 1
ATOM 1452 C CA . VAL A 1 185 ? -36.740 -5.996 49.757 1.00 96.19 185 VAL A CA 1
ATOM 1453 C C . VAL A 1 185 ? -38.188 -5.523 49.631 1.00 96.19 185 VAL A C 1
ATOM 1455 O O . VAL A 1 185 ? -38.693 -4.860 50.536 1.00 96.19 185 VAL A O 1
ATOM 1458 N N . ASP A 1 186 ? -38.871 -5.854 48.534 1.00 97.00 186 ASP A N 1
ATOM 1459 C CA . ASP A 1 186 ? -40.283 -5.510 48.352 1.00 97.00 186 ASP A CA 1
ATOM 1460 C C . ASP A 1 186 ? -41.174 -6.225 49.385 1.00 97.00 186 ASP A C 1
ATOM 1462 O O . ASP A 1 186 ? -42.119 -5.614 49.883 1.00 97.00 186 ASP A O 1
ATOM 1466 N N . ALA A 1 187 ? -40.850 -7.467 49.768 1.00 97.50 187 ALA A N 1
ATOM 1467 C CA . ALA A 1 187 ? -41.543 -8.179 50.845 1.00 97.50 187 ALA A CA 1
ATOM 1468 C C . ALA A 1 187 ? -41.369 -7.474 52.204 1.00 97.50 187 ALA A C 1
ATOM 1470 O O . ALA A 1 187 ? -42.360 -7.181 52.870 1.00 97.50 187 ALA A O 1
ATOM 1471 N N . LEU A 1 188 ? -40.138 -7.096 52.571 1.00 97.38 188 LEU A N 1
ATOM 1472 C CA . LEU A 1 188 ? -39.863 -6.341 53.804 1.00 97.38 188 LEU A CA 1
ATOM 1473 C C . LEU A 1 188 ? -40.545 -4.965 53.816 1.00 97.38 188 LEU A C 1
ATOM 1475 O O . LEU A 1 188 ? -41.048 -4.509 54.843 1.00 97.38 188 LEU A O 1
ATOM 1479 N N . ARG A 1 189 ? -40.586 -4.280 52.669 1.00 96.88 189 ARG A N 1
ATOM 1480 C CA . ARG A 1 189 ? -41.303 -3.004 52.534 1.00 96.88 189 ARG A CA 1
ATOM 1481 C C . ARG A 1 189 ? -42.804 -3.174 52.706 1.00 96.88 189 ARG A C 1
ATOM 1483 O O . ARG A 1 189 ? -43.416 -2.329 53.355 1.00 96.88 189 ARG A O 1
ATOM 1490 N N . ALA A 1 190 ? -43.375 -4.253 52.176 1.00 97.25 190 ALA A N 1
ATOM 1491 C CA . ALA A 1 190 ? -44.783 -4.569 52.369 1.00 97.25 190 ALA A CA 1
ATOM 1492 C C . ALA A 1 190 ? -45.110 -4.810 53.855 1.00 97.25 190 ALA A C 1
ATOM 1494 O O . ALA A 1 190 ? -46.106 -4.275 54.339 1.00 97.25 190 ALA A O 1
ATOM 1495 N N . GLU A 1 191 ? -44.248 -5.518 54.596 1.00 96.62 191 GLU A N 1
ATOM 1496 C CA . GLU A 1 191 ? -44.393 -5.717 56.051 1.00 96.62 191 GLU A CA 1
ATOM 1497 C C . GLU A 1 191 ? -44.344 -4.398 56.844 1.00 96.62 191 GLU A C 1
ATOM 1499 O O . GLU A 1 191 ? -45.060 -4.235 57.830 1.00 96.62 191 GLU A O 1
ATOM 1504 N N . LEU A 1 192 ? -43.549 -3.424 56.385 1.00 97.00 192 LEU A N 1
ATOM 1505 C CA . LEU A 1 192 ? -43.433 -2.087 56.984 1.00 97.00 192 LEU A CA 1
ATOM 1506 C C . LEU A 1 192 ? -44.482 -1.074 56.480 1.00 97.00 192 LEU A C 1
ATOM 1508 O O . LEU A 1 192 ? -44.457 0.085 56.898 1.00 97.00 192 LEU A O 1
ATOM 1512 N N . GLY A 1 193 ? -45.376 -1.464 55.566 1.00 96.50 193 GLY A N 1
ATOM 1513 C CA . GLY A 1 193 ? -46.373 -0.568 54.966 1.00 96.50 193 GLY A CA 1
ATOM 1514 C C . GLY A 1 193 ? -45.801 0.475 53.992 1.00 96.50 193 GLY A C 1
ATOM 1515 O O . GLY A 1 193 ? -46.424 1.511 53.761 1.00 96.50 193 GLY A O 1
ATOM 1516 N N . GLN A 1 194 ? -44.618 0.234 53.423 1.00 96.62 194 GLN A N 1
ATOM 1517 C CA . GLN A 1 194 ? -43.977 1.104 52.432 1.00 96.62 194 GLN A CA 1
ATOM 1518 C C . GLN A 1 194 ? -44.277 0.658 50.989 1.00 96.62 194 GLN A C 1
ATOM 1520 O O . GLN A 1 194 ? -44.452 -0.535 50.733 1.00 96.62 194 GLN A O 1
ATOM 1525 N N . PRO A 1 195 ? -44.293 1.584 50.008 1.00 94.19 195 PRO A N 1
ATOM 1526 C CA . PRO A 1 195 ? -44.479 1.228 48.604 1.00 94.19 195 PRO A CA 1
ATOM 1527 C C . PRO A 1 195 ? -43.272 0.449 48.038 1.00 94.19 195 PRO A C 1
ATOM 1529 O O . PRO A 1 195 ? -42.127 0.675 48.465 1.00 94.19 195 PRO A O 1
ATOM 1532 N N . PRO A 1 196 ? -43.499 -0.433 47.043 1.00 93.44 196 PRO A N 1
ATOM 1533 C CA . PRO A 1 196 ? -42.441 -1.228 46.426 1.00 93.44 196 PRO A CA 1
ATOM 1534 C C . PRO A 1 196 ? -41.407 -0.346 45.718 1.00 93.44 196 PRO A C 1
ATOM 1536 O O . PRO A 1 196 ? -41.681 0.796 45.335 1.00 93.44 196 PRO A O 1
ATOM 1539 N N . LEU A 1 197 ? -40.197 -0.874 45.548 1.00 91.56 197 LEU A N 1
ATOM 1540 C CA . LEU A 1 197 ? -39.115 -0.168 44.868 1.00 91.56 197 LEU A CA 1
ATOM 1541 C C . LEU A 1 197 ? -39.430 0.077 43.379 1.00 91.56 197 LEU A C 1
ATOM 1543 O O . LEU A 1 197 ? -40.038 -0.783 42.726 1.00 91.56 197 LEU A O 1
ATOM 1547 N N . PRO A 1 198 ? -38.958 1.209 42.812 1.00 92.81 198 PRO A N 1
ATOM 1548 C CA . PRO A 1 198 ? -39.042 1.462 41.377 1.00 92.81 198 PRO A CA 1
ATOM 1549 C C . PRO A 1 198 ? -38.292 0.386 40.578 1.00 92.81 198 PRO A C 1
ATOM 1551 O O . PRO A 1 198 ? -37.413 -0.311 41.090 1.00 92.81 198 PRO A O 1
ATOM 1554 N N . SER A 1 199 ? -38.654 0.233 39.303 1.00 91.81 199 SER A N 1
ATOM 1555 C CA . SER A 1 199 ? -38.031 -0.771 38.433 1.00 91.81 199 SER A CA 1
ATOM 1556 C C . SER A 1 199 ? -36.577 -0.416 38.094 1.00 91.81 199 SER A C 1
ATOM 1558 O O . SER A 1 199 ? -36.240 0.760 37.942 1.00 91.81 199 SER A O 1
ATOM 1560 N N . LEU A 1 200 ? -35.727 -1.435 37.901 1.00 88.94 200 LEU A N 1
ATOM 1561 C CA . LEU A 1 200 ? -34.337 -1.248 37.460 1.00 88.94 200 LEU A CA 1
ATOM 1562 C C . LEU A 1 200 ? -34.257 -0.412 36.179 1.00 88.94 200 LEU A C 1
ATOM 1564 O O . LEU A 1 200 ? -33.423 0.483 36.071 1.00 88.94 200 LEU A O 1
ATOM 1568 N N . GLN A 1 201 ? -35.166 -0.680 35.241 1.00 89.88 201 GLN A N 1
ATOM 1569 C CA . GLN A 1 201 ? -35.264 0.025 33.969 1.00 89.88 201 GLN A CA 1
ATOM 1570 C C . GLN A 1 201 ? -35.487 1.529 34.171 1.00 89.88 201 GLN A C 1
ATOM 1572 O O . GLN A 1 201 ? -34.775 2.338 33.582 1.00 89.88 201 GLN A O 1
ATOM 1577 N N . GLN A 1 202 ? -36.405 1.907 35.067 1.00 92.31 202 GLN A N 1
ATOM 1578 C CA . GLN A 1 202 ? -36.662 3.311 35.393 1.00 92.31 202 GLN A CA 1
ATOM 1579 C C . GLN A 1 202 ? -35.411 3.993 35.966 1.00 92.31 202 GLN A C 1
ATOM 1581 O O . GLN A 1 202 ? -35.063 5.096 35.550 1.00 92.31 202 GLN A O 1
ATOM 1586 N N . THR A 1 203 ? -34.691 3.328 36.876 1.00 91.00 203 THR A N 1
ATOM 1587 C CA . THR A 1 203 ? -33.441 3.867 37.436 1.00 91.00 203 THR A CA 1
ATOM 1588 C C . THR A 1 203 ? -32.343 4.006 36.375 1.00 91.00 203 THR A C 1
ATOM 1590 O O . THR A 1 203 ? -31.622 5.007 36.367 1.00 91.00 203 THR A O 1
ATOM 1593 N N . LEU A 1 204 ? -32.211 3.039 35.461 1.00 90.50 204 LEU A N 1
ATOM 1594 C CA . LEU A 1 204 ? -31.234 3.090 34.368 1.00 90.50 204 LEU A CA 1
ATOM 1595 C C . LEU A 1 204 ? -31.526 4.230 33.387 1.00 90.50 204 LEU A C 1
ATOM 1597 O O . LEU A 1 204 ? -30.601 4.935 32.986 1.00 90.50 204 LEU A O 1
ATOM 1601 N N . GLU A 1 205 ? -32.790 4.453 33.034 1.00 91.88 205 GLU A N 1
ATOM 1602 C CA . GLU A 1 205 ? -33.199 5.559 32.162 1.00 91.88 205 GLU A CA 1
ATOM 1603 C C . GLU A 1 205 ? -32.895 6.923 32.790 1.00 91.88 205 GLU A C 1
ATOM 1605 O O . GLU A 1 205 ? -32.367 7.821 32.128 1.00 91.88 205 GLU A O 1
ATOM 1610 N N . GLU A 1 206 ? -33.161 7.073 34.087 1.00 93.94 206 GLU A N 1
ATOM 1611 C CA . GLU A 1 206 ? -32.904 8.308 34.824 1.00 93.94 206 GLU A CA 1
ATOM 1612 C C . GLU A 1 206 ? -31.398 8.612 34.910 1.00 93.94 206 GLU A C 1
ATOM 1614 O O . GLU A 1 206 ? -30.955 9.725 34.603 1.00 93.94 206 GLU A O 1
ATOM 1619 N N . LYS A 1 207 ? -30.581 7.592 35.209 1.00 92.75 207 LYS A N 1
ATOM 1620 C CA . LYS A 1 207 ? -29.111 7.690 35.205 1.00 92.75 207 LYS A CA 1
ATOM 1621 C C . LYS A 1 207 ? -28.547 7.938 33.805 1.00 92.75 207 LYS A C 1
ATOM 1623 O O . LYS A 1 207 ? -27.642 8.757 33.653 1.00 92.75 207 LYS A O 1
ATOM 1628 N N . GLY A 1 208 ? -29.095 7.292 32.776 1.00 88.19 208 GLY A N 1
ATOM 1629 C CA . GLY A 1 208 ? -28.694 7.493 31.383 1.00 88.19 208 GLY A CA 1
ATOM 1630 C C . GLY A 1 208 ? -28.959 8.922 30.906 1.00 88.19 208 GLY A C 1
ATOM 1631 O O . GLY A 1 208 ? -28.101 9.543 30.272 1.00 88.19 208 GLY A O 1
ATOM 1632 N N . ARG A 1 209 ? -30.111 9.496 31.277 1.00 91.44 209 ARG A N 1
ATOM 1633 C CA . ARG A 1 209 ? -30.415 10.912 31.022 1.00 91.44 209 ARG A CA 1
ATOM 1634 C C . ARG A 1 209 ? -29.442 11.840 31.743 1.00 91.44 209 ARG A C 1
ATOM 1636 O O . ARG A 1 209 ? -28.992 12.805 31.125 1.00 91.44 209 ARG A O 1
ATOM 1643 N N . ALA A 1 210 ? -29.102 11.548 33.000 1.00 91.56 210 ALA A N 1
ATOM 1644 C CA . ALA A 1 210 ? -28.127 12.327 33.762 1.00 91.56 210 ALA A CA 1
ATOM 1645 C C . ALA A 1 210 ? -26.741 12.311 33.095 1.00 91.56 210 ALA A C 1
ATOM 1647 O O . ALA A 1 210 ? -26.177 13.376 32.860 1.00 91.56 210 ALA A O 1
ATOM 1648 N N . TYR A 1 211 ? -26.253 11.136 32.685 1.00 89.81 211 TYR A N 1
ATOM 1649 C CA . TYR A 1 211 ? -24.965 10.989 31.999 1.00 89.81 211 TYR A CA 1
ATOM 1650 C C . TYR A 1 211 ? -24.907 11.757 30.669 1.00 89.81 211 TYR A C 1
ATOM 1652 O O . TYR A 1 211 ? -23.946 12.472 30.386 1.00 89.81 211 TYR A O 1
ATOM 1660 N N . LEU A 1 212 ? -25.958 11.666 29.845 1.00 90.44 212 LEU A N 1
ATOM 1661 C CA . LEU A 1 212 ? -26.030 12.434 28.597 1.00 90.44 212 LEU A CA 1
ATOM 1662 C C . LEU A 1 212 ? -26.077 13.943 28.849 1.00 90.44 212 LEU A C 1
ATOM 1664 O O . LEU A 1 212 ? -25.531 14.709 28.056 1.00 90.44 212 LEU A O 1
ATOM 1668 N N . ASN A 1 213 ? -26.735 14.376 29.925 1.00 91.56 213 ASN A N 1
ATOM 1669 C CA . ASN A 1 213 ? -26.787 15.783 30.297 1.00 91.56 213 ASN A CA 1
ATOM 1670 C C . ASN A 1 213 ? -25.417 16.290 30.770 1.00 91.56 213 ASN A C 1
ATOM 1672 O O . ASN A 1 213 ? -24.964 17.338 30.320 1.00 91.56 213 ASN A O 1
ATOM 1676 N N . GLU A 1 214 ? -24.725 15.507 31.597 1.00 89.38 214 GLU A N 1
ATOM 1677 C CA . GLU A 1 214 ? -23.364 15.791 32.058 1.00 89.38 214 GLU A CA 1
ATOM 1678 C C . GLU A 1 214 ? -22.383 15.887 30.885 1.00 89.38 214 GLU A C 1
ATOM 1680 O O . GLU A 1 214 ? -21.633 16.854 30.778 1.00 89.38 214 GLU A O 1
ATOM 1685 N N . ARG A 1 215 ? -22.455 14.956 29.927 1.00 88.88 215 ARG A N 1
ATOM 1686 C CA . ARG A 1 215 ? -21.621 14.993 28.717 1.00 88.88 215 ARG A CA 1
ATOM 1687 C C . ARG A 1 215 ? -21.903 16.215 27.831 1.00 88.88 215 ARG A C 1
ATOM 1689 O O . ARG A 1 215 ? -21.002 16.674 27.132 1.00 88.88 215 ARG A O 1
ATOM 1696 N N . ARG A 1 216 ? -23.132 16.750 27.836 1.00 91.94 216 ARG A N 1
ATOM 1697 C CA . ARG A 1 216 ? -23.445 18.019 27.151 1.00 91.94 216 ARG A CA 1
ATOM 1698 C C . ARG A 1 216 ? -22.869 19.225 27.890 1.00 91.94 216 ARG A C 1
ATOM 1700 O O . ARG A 1 216 ? -22.376 20.126 27.222 1.00 91.94 216 ARG A O 1
ATOM 1707 N N . LEU A 1 217 ? -22.924 19.244 29.225 1.00 89.50 217 LEU A N 1
ATOM 1708 C CA . LEU A 1 217 ? -22.398 20.350 30.033 1.00 89.50 217 LEU A CA 1
ATOM 1709 C C . LEU A 1 217 ? -20.864 20.402 30.046 1.00 89.50 217 LEU A C 1
ATOM 1711 O O . LEU A 1 217 ? -20.297 21.484 29.930 1.00 89.50 217 LEU A O 1
ATOM 1715 N N . ASN A 1 218 ? -20.196 19.251 30.154 1.00 85.69 218 ASN A N 1
ATOM 1716 C CA . ASN A 1 218 ? -18.738 19.183 30.310 1.00 85.69 218 ASN A CA 1
ATOM 1717 C C . ASN A 1 218 ? -17.970 19.222 28.978 1.00 85.69 218 ASN A C 1
ATOM 1719 O O . ASN A 1 218 ? -16.740 19.211 28.975 1.00 85.69 218 ASN A O 1
ATOM 1723 N N . GLY A 1 219 ? -18.679 19.283 27.845 1.00 66.00 219 GLY A N 1
ATOM 1724 C CA . GLY A 1 219 ? -18.088 19.090 26.524 1.00 66.00 219 GLY A CA 1
ATOM 1725 C C . GLY A 1 219 ? -17.641 17.641 26.316 1.00 66.00 219 GLY A C 1
ATOM 1726 O O . GLY A 1 219 ? -17.420 16.884 27.262 1.00 66.00 219 GLY A O 1
ATOM 1727 N N . ALA A 1 220 ? -17.539 17.209 25.057 1.00 66.88 220 ALA A N 1
ATOM 1728 C CA . ALA A 1 220 ? -17.012 15.880 24.766 1.00 66.88 220 ALA A CA 1
ATOM 1729 C C . ALA A 1 220 ? -15.612 15.760 25.397 1.00 66.88 220 ALA A C 1
ATOM 1731 O O . ALA A 1 220 ? -14.785 16.637 25.134 1.00 66.88 220 ALA A O 1
ATOM 1732 N N . PRO A 1 221 ? -15.330 14.726 26.217 1.00 55.81 221 PRO A N 1
ATOM 1733 C CA . PRO A 1 221 ? -13.985 14.543 26.731 1.00 55.81 221 PRO A CA 1
ATOM 1734 C C . PRO A 1 221 ? -13.064 14.448 25.519 1.00 55.81 221 PRO A C 1
ATOM 1736 O O . PRO A 1 221 ? -13.297 13.627 24.629 1.00 55.81 221 PRO A O 1
ATOM 1739 N N . ALA A 1 222 ? -12.069 15.332 25.460 1.00 54.88 222 ALA A N 1
ATOM 1740 C CA . ALA A 1 222 ? -10.976 15.236 24.510 1.00 54.88 222 ALA A CA 1
ATOM 1741 C C . ALA A 1 222 ? -10.276 13.901 24.783 1.00 54.88 222 ALA A C 1
ATOM 1743 O O . ALA A 1 222 ? -9.435 13.800 25.669 1.00 54.88 222 ALA A O 1
ATOM 1744 N N . SER A 1 223 ? -10.720 12.840 24.117 1.00 48.12 223 SER A N 1
ATOM 1745 C CA . SER A 1 223 ? -10.218 11.498 24.345 1.00 48.12 223 SER A CA 1
ATOM 1746 C C . SER A 1 223 ? -9.788 10.897 23.021 1.00 48.12 223 SER A C 1
ATOM 1748 O O . SER A 1 223 ? -10.577 10.768 22.087 1.00 48.12 223 SER A O 1
ATOM 1750 N N . MET A 1 224 ? -8.507 10.537 23.032 1.00 46.19 224 MET A N 1
ATOM 1751 C CA . MET A 1 224 ? -7.739 9.775 22.053 1.00 46.19 224 MET A CA 1
ATOM 1752 C C . MET A 1 224 ? -7.218 10.554 20.848 1.00 46.19 224 MET A C 1
ATOM 1754 O O . MET A 1 224 ? -7.555 10.344 19.688 1.00 46.19 224 MET A O 1
ATOM 1758 N N . GLU A 1 225 ? -6.268 11.414 21.192 1.00 50.53 225 GLU A N 1
ATOM 1759 C CA . GLU A 1 225 ? -5.029 11.621 20.457 1.00 50.53 225 GLU A CA 1
ATOM 1760 C C . GLU A 1 225 ? -4.440 10.278 19.960 1.00 50.53 225 GLU A C 1
ATOM 1762 O O . GLU A 1 225 ? -3.889 9.487 20.722 1.00 50.53 225 GLU A O 1
ATOM 1767 N N . SER A 1 226 ? -4.556 10.020 18.657 1.00 42.75 226 SER A N 1
ATOM 1768 C CA . SER A 1 226 ? -3.580 9.229 17.906 1.00 42.75 226 SER A CA 1
ATOM 1769 C C . SER A 1 226 ? -3.498 9.763 16.474 1.00 42.75 226 SER A C 1
ATOM 1771 O O . SER A 1 226 ? -4.285 9.403 15.609 1.00 42.75 226 SER A O 1
ATOM 1773 N N . GLY A 1 227 ? -2.539 10.673 16.274 1.00 49.06 227 GLY A N 1
ATOM 1774 C CA . GLY A 1 227 ? -1.767 10.806 15.038 1.00 49.06 227 GLY A CA 1
ATOM 1775 C C . GLY A 1 227 ? -2.377 11.570 13.857 1.00 49.06 227 GLY A C 1
ATOM 1776 O O . GLY A 1 227 ? -3.076 10.987 13.042 1.00 49.06 227 GLY A O 1
ATOM 1777 N N . THR A 1 228 ? -1.884 12.806 13.661 1.00 42.94 228 THR A N 1
ATOM 1778 C CA . THR A 1 228 ? -1.645 13.490 12.359 1.00 42.94 228 THR A CA 1
ATOM 1779 C C . THR A 1 228 ? -2.893 13.917 11.552 1.00 42.94 228 THR A C 1
ATOM 1781 O O . THR A 1 228 ? -3.704 13.094 11.174 1.00 42.94 228 THR A O 1
ATOM 1784 N N . LEU A 1 229 ? -3.158 15.178 11.189 1.00 41.75 229 LEU A N 1
ATOM 1785 C CA . LEU A 1 229 ? -2.372 16.407 11.068 1.00 41.75 229 LEU A CA 1
ATOM 1786 C C . LEU A 1 229 ? -3.227 17.613 11.471 1.00 41.75 229 LEU A C 1
ATOM 1788 O O . LEU A 1 229 ? -4.402 17.726 11.124 1.00 41.75 229 LEU A O 1
ATOM 1792 N N . ALA A 1 230 ? -2.571 18.546 12.149 1.00 47.66 230 ALA A N 1
ATOM 1793 C CA . ALA A 1 230 ? -3.044 19.891 12.390 1.00 47.66 230 ALA A CA 1
ATOM 1794 C C . ALA A 1 230 ? -3.286 20.649 11.072 1.00 47.66 230 ALA A C 1
ATOM 1796 O O . ALA A 1 230 ? -2.366 20.840 10.279 1.00 47.66 230 ALA A O 1
ATOM 1797 N N . SER A 1 231 ? -4.493 21.184 10.901 1.00 40.91 231 SER A N 1
ATOM 1798 C CA . SER A 1 231 ? -4.720 22.397 10.115 1.00 40.91 231 SER A CA 1
ATOM 1799 C C . SER A 1 231 ? -5.330 23.458 11.031 1.00 40.91 231 SER A C 1
ATOM 1801 O O . SER A 1 231 ? -6.535 23.500 11.261 1.00 40.91 231 SER A O 1
ATOM 1803 N N . SER A 1 232 ? -4.430 24.247 11.616 1.00 40.47 232 SER A N 1
ATOM 1804 C CA . SER A 1 232 ? -4.569 25.655 12.004 1.00 40.47 232 SER A CA 1
ATOM 1805 C C . SER A 1 232 ? -5.977 26.278 12.023 1.00 40.47 232 SER A C 1
ATOM 1807 O O . SER A 1 232 ? -6.537 26.642 10.990 1.00 40.47 232 SER A O 1
ATOM 1809 N N . ALA A 1 233 ? -6.438 26.590 13.228 1.00 48.78 233 ALA A N 1
ATOM 1810 C CA . ALA A 1 233 ? -7.187 27.806 13.557 1.00 48.78 233 ALA A CA 1
ATOM 1811 C C . ALA A 1 233 ? -6.436 28.455 14.755 1.00 48.78 233 ALA A C 1
ATOM 1813 O O . ALA A 1 233 ? -5.799 27.680 15.476 1.00 48.78 233 ALA A O 1
ATOM 1814 N N . PRO A 1 234 ? -6.484 29.787 15.046 1.00 55.78 234 PRO A N 1
ATOM 1815 C CA . PRO A 1 234 ? -7.754 30.528 15.091 1.00 55.78 234 PRO A CA 1
ATOM 1816 C C . PRO A 1 234 ? -7.749 32.085 14.924 1.00 55.78 234 PRO A C 1
ATOM 1818 O O . PRO A 1 234 ? -6.723 32.755 14.963 1.00 55.78 234 PRO A O 1
ATOM 1821 N N . LYS A 1 235 ? -8.987 32.626 14.903 1.00 51.31 235 LYS A N 1
ATOM 1822 C CA . LYS A 1 235 ? -9.485 33.972 15.312 1.00 51.31 235 LYS A CA 1
ATOM 1823 C C . LYS A 1 235 ? -9.484 35.151 14.314 1.00 51.31 235 LYS A C 1
ATOM 1825 O O . LYS A 1 235 ? -8.461 35.792 14.096 1.00 51.31 235 LYS A O 1
ATOM 1830 N N . ARG A 1 236 ? -10.704 35.604 13.956 1.00 43.62 236 ARG A N 1
ATOM 1831 C CA . ARG A 1 236 ? -11.305 36.888 14.415 1.00 43.62 236 ARG A CA 1
ATOM 1832 C C . ARG A 1 236 ? -12.817 37.003 14.097 1.00 43.62 236 ARG A C 1
ATOM 1834 O O . ARG A 1 236 ? -13.215 36.648 12.999 1.00 43.62 236 ARG A O 1
ATOM 1841 N N . GLY A 1 237 ? -13.581 37.558 15.058 1.00 36.94 237 GLY A N 1
ATOM 1842 C CA . GLY A 1 237 ? -14.941 38.145 14.941 1.00 36.94 237 GLY A CA 1
ATOM 1843 C C . GLY A 1 237 ? -16.092 37.132 14.933 1.00 36.94 237 GLY A C 1
ATOM 1844 O O . GLY A 1 237 ? -16.219 36.397 13.970 1.00 36.94 237 GLY A O 1
ATOM 1845 N N . ALA A 1 238 ? -16.890 36.896 15.981 1.00 47.66 238 ALA A N 1
ATOM 1846 C CA . ALA A 1 238 ? -17.715 37.790 16.810 1.00 47.66 238 ALA A CA 1
ATOM 1847 C C . ALA A 1 238 ? -18.759 38.605 16.012 1.00 47.66 238 ALA A C 1
ATOM 1849 O O . ALA A 1 238 ? -18.379 39.413 15.174 1.00 47.66 238 ALA A O 1
ATOM 1850 N N . THR A 1 239 ? -20.032 38.361 16.377 1.00 43.34 239 THR A N 1
ATOM 1851 C CA . THR A 1 239 ? -21.288 39.114 16.142 1.00 43.34 239 THR A CA 1
ATOM 1852 C C . THR A 1 239 ? -21.826 39.201 14.708 1.00 43.34 239 THR A C 1
ATOM 1854 O O . THR A 1 239 ? -21.301 39.959 13.907 1.00 43.34 239 THR A O 1
ATOM 1857 N N . ASP A 1 240 ? -22.927 38.502 14.398 1.00 39.72 240 ASP A N 1
ATOM 1858 C CA . ASP A 1 240 ? -24.262 39.109 14.529 1.00 39.72 240 ASP A CA 1
ATOM 1859 C C . ASP A 1 240 ? -25.427 38.114 14.358 1.00 39.72 240 ASP A C 1
ATOM 1861 O O . ASP A 1 240 ? -25.297 37.031 13.788 1.00 39.72 240 ASP A O 1
ATOM 1865 N N . LEU A 1 241 ? -26.553 38.511 14.939 1.00 43.81 241 LEU A N 1
ATOM 1866 C CA . LEU A 1 241 ? -27.845 37.838 15.048 1.00 43.81 241 LEU A CA 1
ATOM 1867 C C . LEU A 1 241 ? -28.579 37.731 13.696 1.00 43.81 241 LEU A C 1
ATOM 1869 O O . LEU A 1 241 ? -28.542 38.678 12.920 1.00 43.81 241 LEU A O 1
ATOM 1873 N N . ALA A 1 242 ? -29.340 36.649 13.475 1.00 38.47 242 ALA A N 1
ATOM 1874 C CA . ALA A 1 242 ? -30.752 36.687 13.043 1.00 38.47 242 ALA A CA 1
ATOM 1875 C C . ALA A 1 242 ? -31.261 35.305 12.594 1.00 38.47 242 ALA A C 1
ATOM 1877 O O . ALA A 1 242 ? -30.631 34.590 11.820 1.00 38.47 242 ALA A O 1
ATOM 1878 N N . ALA A 1 243 ? -32.447 34.964 13.091 1.00 47.47 243 ALA A N 1
ATOM 1879 C CA . ALA A 1 243 ? -33.264 33.825 12.703 1.00 47.47 243 ALA A CA 1
ATOM 1880 C C . ALA A 1 243 ? -33.666 33.857 11.216 1.00 47.47 243 ALA A C 1
ATOM 1882 O O . ALA A 1 243 ? -33.866 34.937 10.666 1.00 47.47 243 ALA A O 1
ATOM 1883 N N . THR A 1 244 ? -33.866 32.685 10.598 1.00 40.72 244 THR A N 1
ATOM 1884 C CA . THR A 1 244 ? -35.082 32.310 9.835 1.00 40.72 244 THR A CA 1
ATOM 1885 C C . THR A 1 244 ? -34.965 30.919 9.185 1.00 40.72 244 THR A C 1
ATOM 1887 O O . THR A 1 244 ? -33.883 30.399 8.932 1.00 40.72 244 THR A O 1
ATOM 1890 N N . ASP A 1 245 ? -36.144 30.337 8.994 1.00 41.91 245 ASP A N 1
ATOM 1891 C CA . ASP A 1 245 ? -36.577 29.044 8.459 1.00 41.91 245 ASP A CA 1
ATOM 1892 C C . ASP A 1 245 ? -35.861 28.358 7.264 1.00 41.91 245 ASP A C 1
ATOM 1894 O O . ASP A 1 245 ? -35.601 28.957 6.224 1.00 41.91 245 ASP A O 1
ATOM 1898 N N . ALA A 1 246 ? -35.809 27.017 7.383 1.00 49.81 246 ALA A N 1
ATOM 1899 C CA . ALA A 1 246 ? -36.122 25.988 6.362 1.00 49.81 246 ALA A CA 1
ATOM 1900 C C . ALA A 1 246 ? -35.166 25.767 5.138 1.00 49.81 246 ALA A C 1
ATOM 1902 O O . ALA A 1 246 ? -34.118 26.390 5.025 1.00 49.81 246 ALA A O 1
ATOM 1903 N N . PRO A 1 247 ? -35.408 24.762 4.255 1.00 52.84 247 PRO A N 1
ATOM 1904 C CA . PRO A 1 247 ? -34.988 23.370 4.457 1.00 52.84 247 PRO A CA 1
ATOM 1905 C C . PRO A 1 247 ? -34.157 22.756 3.294 1.00 52.84 247 PRO A C 1
ATOM 1907 O O . PRO A 1 247 ? -34.208 23.188 2.147 1.00 52.84 247 PRO A O 1
ATOM 1910 N N . VAL A 1 248 ? -33.439 21.668 3.611 1.00 56.56 248 VAL A N 1
ATOM 1911 C CA . VAL A 1 248 ? -33.022 20.527 2.757 1.00 56.56 248 VAL A CA 1
ATOM 1912 C C . VAL A 1 248 ? -32.710 20.815 1.272 1.00 56.56 248 VAL A C 1
ATOM 1914 O O . VAL A 1 248 ? -33.596 20.791 0.416 1.00 56.56 248 VAL A O 1
ATOM 1917 N N . LYS A 1 249 ? -31.415 20.847 0.913 1.00 49.00 249 LYS A N 1
ATOM 1918 C CA . LYS A 1 249 ? -30.957 20.462 -0.436 1.00 49.00 249 LYS A CA 1
ATOM 1919 C C . LYS A 1 249 ? -29.826 19.433 -0.388 1.00 49.00 249 LYS A C 1
ATOM 1921 O O . LYS A 1 249 ? -28.830 19.571 0.310 1.00 49.00 249 LYS A O 1
ATOM 1926 N N . ARG A 1 250 ? -30.096 18.356 -1.124 1.00 59.50 250 ARG A N 1
ATOM 1927 C CA . ARG A 1 250 ? -29.439 17.045 -1.180 1.00 59.50 250 ARG A CA 1
ATOM 1928 C C . ARG A 1 250 ? -28.010 17.111 -1.749 1.00 59.50 250 ARG A C 1
ATOM 1930 O O . ARG A 1 250 ? -27.679 18.060 -2.457 1.00 59.50 250 ARG A O 1
ATOM 1937 N N . PRO A 1 251 ? -27.181 16.088 -1.474 1.00 56.44 251 PRO A N 1
ATOM 1938 C CA . PRO A 1 251 ? -25.750 16.119 -1.725 1.00 56.44 251 PRO A CA 1
ATOM 1939 C C . PRO A 1 251 ? -25.375 15.818 -3.181 1.00 56.44 251 PRO A C 1
ATOM 1941 O O . PRO A 1 251 ? -25.996 14.998 -3.851 1.00 56.44 251 PRO A O 1
ATOM 1944 N N . ARG A 1 252 ? -24.249 16.432 -3.560 1.00 57.50 252 ARG A N 1
ATOM 1945 C CA . ARG A 1 252 ? -23.199 15.981 -4.490 1.00 57.50 252 ARG A CA 1
ATOM 1946 C C . ARG A 1 252 ? -23.585 15.740 -5.953 1.00 57.50 252 ARG A C 1
ATOM 1948 O O . ARG A 1 252 ? -24.259 14.782 -6.323 1.00 57.50 252 ARG A O 1
ATOM 1955 N N . GLY A 1 253 ? -23.001 16.594 -6.796 1.00 52.50 253 GLY A N 1
ATOM 1956 C CA . GLY A 1 253 ? -22.950 16.485 -8.246 1.00 52.50 253 GLY A CA 1
ATOM 1957 C C . GLY A 1 253 ? -22.334 15.172 -8.715 1.00 52.50 253 GLY A C 1
ATOM 1958 O O . GLY A 1 253 ? -21.129 15.060 -8.914 1.00 52.50 253 GLY A O 1
ATOM 1959 N N . ARG A 1 254 ? -23.200 14.188 -8.949 1.00 66.44 254 ARG A N 1
ATOM 1960 C CA . ARG A 1 254 ? -22.926 13.075 -9.851 1.00 66.44 254 ARG A CA 1
ATOM 1961 C C . ARG A 1 254 ? -23.170 13.583 -11.279 1.00 66.44 254 ARG A C 1
ATOM 1963 O O . ARG A 1 254 ? -24.304 13.979 -11.564 1.00 66.44 254 ARG A O 1
ATOM 1970 N N . PRO A 1 255 ? -22.169 13.599 -12.174 1.00 64.75 255 PRO A N 1
ATOM 1971 C CA . PRO A 1 255 ? -22.394 13.967 -13.566 1.00 64.75 255 PRO A CA 1
ATOM 1972 C C . PRO A 1 255 ? -23.443 13.033 -14.186 1.00 64.75 255 PRO A C 1
ATOM 1974 O O . PRO A 1 255 ? -23.334 11.806 -14.111 1.00 64.75 255 PRO A O 1
ATOM 1977 N N . LYS A 1 256 ? -24.505 13.619 -14.746 1.00 62.94 256 LYS A N 1
ATOM 1978 C CA . LYS A 1 256 ? -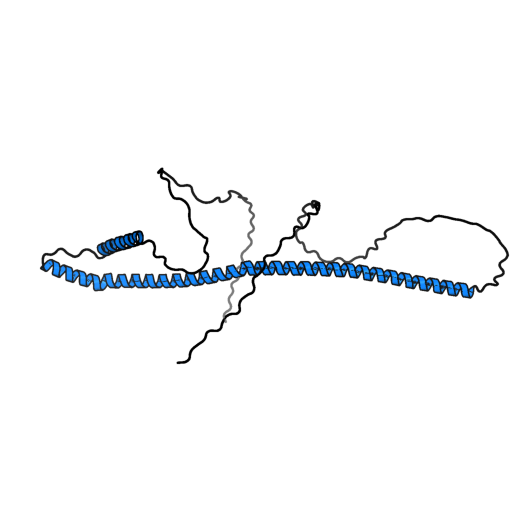25.516 12.916 -15.543 1.00 62.94 256 LYS A CA 1
ATOM 1979 C C . LYS A 1 256 ? -24.968 12.708 -16.960 1.00 62.94 256 LYS A C 1
ATOM 1981 O O . LYS A 1 256 ? -24.700 13.684 -17.646 1.00 62.94 256 LYS A O 1
ATOM 1986 N N . GLY A 1 257 ? -24.910 11.453 -17.404 1.00 47.97 257 GLY A N 1
ATOM 1987 C CA . GLY A 1 257 ? -24.514 11.042 -18.762 1.00 47.97 257 GLY A CA 1
ATOM 1988 C C . GLY A 1 257 ? -23.184 10.289 -18.708 1.00 47.97 257 GLY A C 1
ATOM 1989 O O . GLY A 1 257 ? -22.227 10.790 -18.150 1.00 47.97 257 GLY A O 1
ATOM 1990 N N . SER A 1 258 ? -23.064 9.041 -19.148 1.00 56.97 258 SER A N 1
ATOM 1991 C CA . SER A 1 258 ? -23.497 8.528 -20.442 1.00 56.97 258 SER A CA 1
ATOM 1992 C C . SER A 1 258 ? -24.162 7.153 -20.317 1.00 56.97 258 SER A C 1
ATOM 1994 O O . SER A 1 258 ? -23.638 6.236 -19.687 1.00 56.97 258 SER A O 1
ATOM 1996 N N . LYS A 1 259 ? -25.350 7.028 -20.917 1.00 57.78 259 LYS A N 1
ATOM 1997 C CA . LYS A 1 259 ? -26.013 5.758 -21.214 1.00 57.78 259 LYS A CA 1
ATOM 1998 C C . LYS A 1 259 ? -25.708 5.436 -22.674 1.00 57.78 259 LYS A C 1
ATOM 2000 O O . LYS A 1 259 ? -26.378 5.999 -23.533 1.00 57.78 259 LYS A O 1
ATOM 2005 N N . ASN A 1 260 ? -24.827 4.476 -22.943 1.00 55.19 260 ASN A N 1
ATOM 2006 C CA . ASN A 1 260 ? -24.866 3.767 -24.220 1.00 55.19 260 ASN A CA 1
ATOM 2007 C C . ASN A 1 260 ? -25.467 2.379 -23.998 1.00 55.19 260 ASN A C 1
ATOM 2009 O O . ASN A 1 260 ? -25.044 1.595 -23.153 1.00 55.19 260 ASN A O 1
ATOM 2013 N N . LYS A 1 261 ? -26.562 2.168 -24.723 1.00 47.06 261 LYS A N 1
ATOM 2014 C CA . LYS A 1 261 ? -27.539 1.093 -24.638 1.00 47.06 261 LYS A CA 1
ATOM 2015 C C . LYS A 1 261 ? -27.376 0.237 -25.899 1.00 47.06 261 LYS A C 1
ATOM 2017 O O . LYS A 1 261 ? -27.518 0.784 -26.981 1.00 47.06 261 LYS A O 1
ATOM 2022 N N . LYS A 1 262 ? -27.205 -1.078 -25.697 1.00 47.19 262 LYS A N 1
ATOM 2023 C CA . LYS A 1 262 ? -27.603 -2.216 -26.563 1.00 47.19 262 LYS A CA 1
ATOM 2024 C C . LYS A 1 262 ? -26.926 -2.403 -27.935 1.00 47.19 262 LYS A C 1
ATOM 2026 O O . LYS A 1 262 ? -27.123 -1.608 -28.840 1.00 47.19 262 LYS A O 1
ATOM 2031 N N . ASN A 1 263 ? -26.300 -3.565 -28.132 1.00 42.34 263 ASN A N 1
ATOM 2032 C CA . ASN A 1 263 ? -26.878 -4.782 -28.751 1.00 42.34 263 ASN A CA 1
ATOM 2033 C C . ASN A 1 263 ? -25.840 -5.917 -28.583 1.00 42.34 263 ASN A C 1
ATOM 2035 O O . ASN A 1 263 ? -24.660 -5.673 -28.785 1.00 42.34 263 ASN A O 1
ATOM 2039 N N . ALA A 1 264 ? -26.133 -7.071 -27.976 1.00 44.59 264 ALA A N 1
ATOM 2040 C CA . ALA A 1 264 ? -27.037 -8.155 -28.386 1.00 44.59 264 ALA A CA 1
ATOM 2041 C C . ALA A 1 264 ? -26.532 -8.958 -29.605 1.00 44.59 264 ALA A C 1
ATOM 2043 O O . ALA A 1 264 ? -26.752 -8.539 -30.734 1.00 44.59 264 ALA A O 1
ATOM 2044 N N . ALA A 1 265 ? -25.900 -10.109 -29.331 1.00 43.28 265 ALA A N 1
ATOM 2045 C CA . ALA A 1 265 ? -26.009 -11.418 -30.013 1.00 43.28 265 ALA A CA 1
ATOM 2046 C C . ALA A 1 265 ? -25.025 -12.378 -29.291 1.00 43.28 265 ALA A C 1
ATOM 2048 O O . ALA A 1 265 ? -23.849 -12.058 -29.188 1.00 43.28 265 ALA A O 1
ATOM 2049 N N . ALA A 1 266 ? -25.434 -13.398 -28.529 1.00 42.47 266 ALA A N 1
ATOM 2050 C CA . ALA A 1 266 ? -26.125 -14.640 -28.903 1.00 42.47 266 ALA A CA 1
ATOM 2051 C C . ALA A 1 266 ? -25.246 -15.631 -29.702 1.00 42.47 266 ALA A C 1
ATOM 2053 O O . ALA A 1 266 ? -25.169 -15.533 -30.920 1.00 42.47 266 ALA A O 1
ATOM 2054 N N . ALA A 1 267 ? -24.631 -16.578 -28.978 1.00 45.41 267 ALA A N 1
ATOM 2055 C CA . ALA A 1 267 ? -24.317 -17.982 -29.325 1.00 45.41 267 ALA A CA 1
ATOM 2056 C C . ALA A 1 267 ? -23.574 -18.563 -28.092 1.00 45.41 267 ALA A C 1
ATOM 2058 O O . ALA A 1 267 ? -22.525 -18.040 -27.744 1.00 45.41 267 ALA A O 1
ATOM 2059 N N . ALA A 1 268 ? -24.046 -19.479 -27.238 1.00 48.28 268 ALA A N 1
ATOM 2060 C CA . ALA A 1 268 ? -24.882 -20.676 -27.355 1.00 48.28 268 ALA A CA 1
ATOM 2061 C C . ALA A 1 268 ? -24.264 -21.814 -28.181 1.00 48.28 268 ALA A C 1
ATOM 2063 O O . ALA A 1 268 ? -24.769 -22.054 -29.263 1.00 48.28 268 ALA A O 1
ATOM 2064 N N . ILE A 1 269 ? -23.240 -22.507 -27.648 1.00 46.75 269 ILE A N 1
ATOM 2065 C CA . ILE A 1 269 ? -22.898 -23.949 -27.813 1.00 46.75 269 ILE A CA 1
ATOM 2066 C C . ILE A 1 269 ? -21.939 -24.292 -26.641 1.00 46.75 269 ILE A C 1
ATOM 2068 O O . ILE A 1 269 ? -21.033 -23.511 -26.390 1.00 46.75 269 ILE A O 1
ATOM 2072 N N . GLY A 1 270 ? -22.012 -25.365 -25.854 1.00 43.53 270 GLY A N 1
ATOM 2073 C CA . GLY A 1 270 ? -22.864 -26.546 -25.829 1.00 43.53 270 GLY A CA 1
ATOM 2074 C C . GLY A 1 270 ? -22.294 -27.566 -24.824 1.00 43.53 270 GLY A C 1
ATOM 2075 O O . GLY A 1 270 ? -21.093 -27.605 -24.576 1.00 43.53 270 GLY A O 1
ATOM 2076 N N . SER A 1 271 ? -23.197 -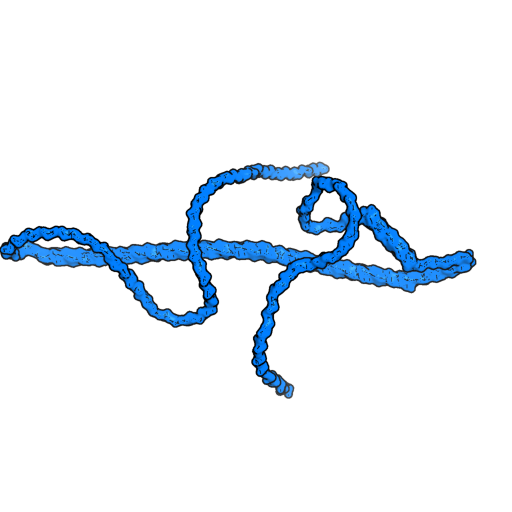28.343 -24.232 1.00 42.12 271 SER A N 1
ATOM 2077 C CA . SER A 1 271 ? -23.024 -29.529 -23.386 1.00 42.12 271 SER A CA 1
ATOM 2078 C C . SER A 1 271 ? -21.927 -30.532 -23.790 1.00 42.12 271 SER A C 1
ATOM 2080 O O . SER A 1 271 ? -21.828 -30.894 -24.957 1.00 42.12 271 SER A O 1
ATOM 2082 N N . SER A 1 272 ? -21.247 -31.103 -22.788 1.00 43.44 272 SER A N 1
ATOM 2083 C CA . SER A 1 272 ? -20.784 -32.510 -22.713 1.00 43.44 272 SER A CA 1
ATOM 2084 C C . SER A 1 272 ? -20.446 -32.784 -21.234 1.00 43.44 272 SER A C 1
ATOM 2086 O O . SER A 1 272 ? -19.576 -32.114 -20.695 1.00 43.44 272 SER A O 1
ATOM 2088 N N . ALA A 1 273 ? -21.205 -33.529 -20.423 1.00 45.97 273 ALA A N 1
ATOM 2089 C CA . ALA A 1 273 ? -21.521 -34.963 -20.472 1.00 45.97 273 ALA A CA 1
ATOM 2090 C C . ALA A 1 273 ? -20.259 -35.844 -20.559 1.00 45.97 273 ALA A C 1
ATOM 2092 O O . ALA A 1 273 ? -19.547 -35.796 -21.557 1.00 45.97 273 ALA A O 1
ATOM 2093 N N . GLY A 1 274 ? -20.004 -36.628 -19.507 1.00 47.00 274 GLY A N 1
ATOM 2094 C CA . GLY A 1 274 ? -18.909 -37.597 -19.429 1.00 47.00 274 GLY A CA 1
ATOM 2095 C C . GLY A 1 274 ? -18.693 -38.096 -18.001 1.00 47.00 274 GLY A C 1
ATOM 2096 O O . GLY A 1 274 ? -17.822 -37.595 -17.299 1.00 47.00 274 GLY A O 1
ATOM 2097 N N . GLY A 1 275 ? -19.518 -39.048 -17.566 1.00 50.31 275 GLY A N 1
ATOM 2098 C CA . GLY A 1 275 ? -19.225 -39.922 -16.432 1.00 50.31 275 GLY A CA 1
ATOM 2099 C C . GLY A 1 275 ? -19.033 -41.351 -16.937 1.00 50.31 275 GLY A C 1
ATOM 2100 O O . GLY A 1 275 ? -19.807 -41.770 -17.788 1.00 50.31 275 GLY A O 1
ATOM 2101 N N . GLU A 1 276 ? -18.027 -42.059 -16.418 1.00 56.34 276 GLU A N 1
ATOM 2102 C CA . GLU A 1 276 ? -17.845 -43.529 -16.441 1.00 56.34 276 GLU A CA 1
ATOM 2103 C C . GLU A 1 276 ? -16.650 -43.830 -15.502 1.00 56.34 276 GLU A C 1
ATOM 2105 O O . GLU A 1 276 ? -15.577 -43.267 -15.696 1.00 56.34 276 GLU A O 1
ATOM 2110 N N . VAL A 1 277 ? -16.839 -44.313 -14.266 1.00 57.84 277 VAL A N 1
ATOM 2111 C CA . VAL A 1 277 ? -16.923 -45.718 -13.794 1.00 57.84 277 VAL A CA 1
ATOM 2112 C C . VAL A 1 277 ? -15.751 -46.611 -14.232 1.00 57.84 277 VAL A C 1
ATOM 2114 O O . VAL A 1 277 ? -15.699 -47.032 -15.377 1.00 57.84 277 VAL A O 1
ATOM 2117 N N . ALA A 1 278 ? -14.893 -46.986 -13.272 1.00 58.59 278 ALA A N 1
ATOM 2118 C CA . ALA A 1 278 ? -14.299 -48.325 -13.168 1.00 58.59 278 ALA A CA 1
ATOM 2119 C C . ALA A 1 278 ? -13.742 -48.549 -11.747 1.00 58.59 278 ALA A C 1
ATOM 2121 O O . ALA A 1 278 ? -12.673 -48.064 -11.382 1.00 58.59 278 ALA A O 1
ATOM 2122 N N . THR A 1 279 ? -14.525 -49.262 -10.945 1.00 63.03 279 THR A N 1
ATOM 2123 C CA . THR A 1 279 ? -14.099 -50.088 -9.811 1.00 63.03 279 THR A CA 1
ATOM 2124 C C . THR A 1 279 ? -13.839 -51.498 -10.333 1.00 63.03 279 THR A C 1
ATOM 2126 O O . THR A 1 279 ? -14.777 -52.076 -10.877 1.00 63.03 279 THR A O 1
ATOM 2129 N N . GLU A 1 280 ? -12.625 -52.023 -10.175 1.00 57.84 280 GLU A N 1
ATOM 2130 C CA . GLU A 1 280 ? -12.280 -53.298 -9.505 1.00 57.84 280 GLU A CA 1
ATOM 2131 C C . GLU A 1 280 ? -10.751 -53.435 -9.431 1.00 57.84 280 GLU A C 1
ATOM 2133 O O . GLU A 1 280 ? -10.084 -53.135 -10.448 1.00 57.84 280 GLU A O 1
#

Secondary structure (DSSP, 8-state):
--PPPPPPPPPPPP-PPPPPPPPPPPP-PPPPPPP-------------------------PPP--------------S-HHHHHHHHHHHHHHHHHHHHHHHHHHHHHHHHHHHHHHHHHHHHHHHHHHHHHHHHHHHHHHHHHHHHHHHHHHHHHHHHHHHHHHHHHHHHHHIIIIIHHHHHHHHHHHHHTTPPPPPPHHHHHHHHHHHHHHHHHHS--------S--------------------------PPP------------------------

Sequence (280 aa):
MHHYVPPQSPAHPPVLPPHHQPQPQQQQQTPTMPAATVAPSDTYTRDVQPHTTGSSSQGQTPAQAQNQNHSTPLVAQGDWTKNLVHLAKTAELKKHSLTLQLHTAHILSAHTQLEAKNKALQDIKEEKNRYAYYVAFHAVPCYKVNEDRDKADLMESTINKECSELRAKIQTITDGEYTSAKREVDALRAELGQPPLPSLQQTLEEKGRAYLNERRLNGAPASMESGTLASSAPKRGATDLAATDAPVKRPRGRPKGSKNKKNAAAAAIGSSAGGEVATE

Organism: Sanghuangporus baumii (NCBI:txid108892)

Foldseek 3Di:
DDDDDDDDDDDDDDDDDDDDDDDDDDDDDDDDDDDDDDDDDDDDDDDDDDDDDDDDDDDDDDDDDDDDDDDDPPPCPDDVVVVVVVVVVVVVVVVVVVVVVVVVVVVVVVVVVVVVVVVVVVVVVVVVVVVVVVCCVPVVVVVVVVVVVVVVVVVVVVVVVVVVVVVVVVVCCVVPVVVVVQVVV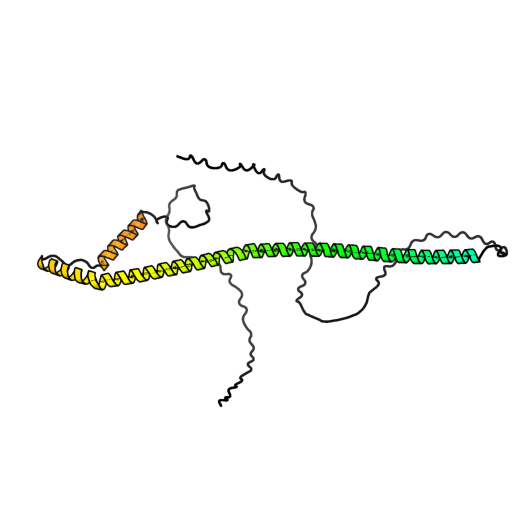QVVCVVVVHHRDDDPVVVVVVVVVVVVVVCVVVDPPPDDDDDDDDDDDDDDDDDDDDDDDDDDDDDDDDDDDDDDDDDDDDDDDDDDDDDDDDDD